Protein 3N53 (pdb70)

InterPro domains:
  IPR000160 GGDEF domain [PF00990] (306-462)
  IPR000160 GGDEF domain [PS50887] (335-468)
  IPR000160 GGDEF domain [SM00267] (294-466)
  IPR000160 GGDEF domain [TIGR00254] (301-464)
  IPR000160 GGDEF domain [cd01949] (307-464)
  IPR001789 Signal transduction response regulator, receiver domain [PF00072] (4-115)
  IPR001789 Signal transduction response regulator, receiver domain [PS50110] (3-118)
  IPR001789 Signal transduction response regulator, receiver domain [SM00448] (2-114)
  IPR003018 GAF domain [PF13185] (146-286)
  IPR003018 GAF domain [SM00065] (147-295)
  IPR011006 CheY-like superfamily [SSF52172] (1-129)
  IPR029016 GAF-like domain superfamily [G3DSA:3.30.450.40] (130-295)
  IPR029787 Nucleotide cyclase [SSF55073] (310-465)
  IPR043128 Reverse transcriptase/Diguanylate cyclase domain [G3DSA:3.30.70.270] (296-467)
  IPR050469 Diguanylate cyclase Dgc-like, bacteria [PTHR45138] (97-468)

Secondary structure (DSSP, 8-state):
--EEEEE-S-HHHHHHHHHHHTTTSEEEEESSHHHHHHHHHHH--SEEEE----HHHHHHTSTT-TT--EEEEE---TTTTTT---SEEEESSPPHHHHHHHHHHHHHHHHHHHH-/--EEEEE-S-HHHHHHHHHHHTTTSEEEEESSHHHHHHHHHHH--SEEEE---HHHH---EEEEE---EEEESS--HHHHHHHHHHHHHHH-

Foldseek 3Di:
DAEEEEEAQDPVVQVVLCVLCVVPHRYHYHHELVRRLVCLVVPLGQEYEYEVHCSLVVVVVDPSCVLYAYEYEYEDCVVVVPSPNGPYYDYPPGDSVVVVVVVVVSSVVSVVVVVD/DAEEEEEAQDPVVQVVLCVLCVVPHHYHYDDDLVRSVVCCVVPVGCPYEYEVVSVVVDNAYEYEYVGPYYANPPGDPVVVVVCVVVVSVVVD

B-factor: mean 34.69, std 12.88, range [4.32, 73.79]

CATH classification: 3.40.50.2300

Organism: Syntrophotalea carbinolica (strain DSM 2380 / NBRC 103641 / GraBd1) (NCBI:txid338963)

Sequence (208 aa):
LKKILIIDQQDFSRIELKNFLDSEYLVIESKNEKEALEQIDHHHPDLVILDDINLCLKLKRSKGLKNVPLILLFSSAIVNGLHSGADDYLTKPFNRNDLLSRIEIHLRTQNYYSDLLKKILIIDQQDFSRIELKNFLDSEYLVIESKNEKEALEQIDHHHPDLVILDDNLCLKLVPLILLFSADDYLTKPFNRNDLLSRIEIHLRTQN

Radius of gyration: 21.09 Å; Cα contacts (8 Å, |Δi|>4): 339; chains: 2; bounding box: 37×40×70 Å

Solvent-accessible surface area: 12289 Å² total

Nearest PDB structures (foldseek):
  3n53-assembly3_A  TM=1.009E+00  e=1.443E-21  Syntrophotalea carbinolica DSM 2380
  3n53-assembly3_B  TM=9.778E-01  e=1.295E-12  Syntrophotalea carbinolica DSM 2380
  1nxx-assembly1_A-2  TM=8.690E-01  e=6.300E-08  Streptococcus pneumoniae TIGR4
  3nhm-assembly1_A  TM=8.783E-01  e=1.202E-07  Myxococcus xanthus DK 1622
  2vuh-assembly1_B-2  TM=8.643E-01  e=1.595E-06  Rhodobacter capsulatus

Structure (mmCIF, N/CA/C/O backbone):
data_3N53
#
_entry.id   3N53
#
_cell.length_a   34.004
_cell.length_b   44.932
_cell.length_c   88.681
_cell.angle_alpha   90.00
_cell.angle_beta   94.37
_cell.angle_gamma   90.00
#
_symmetry.space_group_name_H-M   'P 1 21 1'
#
loop_
_entity.id
_entity.type
_entity.pdbx_description
1 polymer 'Response regulator receiver modulated diguanylate cyclase'
2 water water
#
loop_
_atom_site.group_PDB
_atom_site.id
_atom_site.type_symbol
_atom_site.label_atom_id
_atom_site.label_alt_id
_atom_site.label_comp_id
_atom_site.label_asym_id
_atom_site.label_entity_id
_atom_site.label_seq_id
_atom_site.pdbx_PDB_ins_code
_atom_site.Cartn_x
_atom_site.Cartn_y
_atom_site.Cartn_z
_atom_site.occupancy
_atom_site.B_iso_or_equiv
_atom_site.auth_seq_id
_atom_site.auth_comp_id
_atom_site.auth_asym_id
_atom_site.auth_atom_id
_atom_site.pdbx_PDB_model_num
ATOM 1 N N . LEU A 1 3 ? -4.103 -8.600 -4.861 1.00 19.92 1 LEU A N 1
ATOM 2 C CA . LEU A 1 3 ? -3.793 -7.843 -3.607 1.00 21.62 1 LEU A CA 1
ATOM 3 C C . LEU A 1 3 ? -2.370 -7.271 -3.644 1.00 20.99 1 LEU A C 1
ATOM 4 O O . LEU A 1 3 ? -1.441 -7.937 -4.106 1.00 19.85 1 LEU A O 1
ATOM 9 N N . LYS A 1 4 ? -2.211 -6.042 -3.161 1.00 20.11 2 LYS A N 1
ATOM 10 C CA . LYS A 1 4 ? -0.901 -5.413 -3.101 1.00 18.93 2 LYS A CA 1
ATOM 11 C C . LYS A 1 4 ? -0.229 -6.038 -1.886 1.00 18.41 2 LYS A C 1
ATOM 12 O O . LYS A 1 4 ? -0.919 -6.473 -0.956 1.00 17.33 2 LYS A O 1
ATOM 18 N N . LYS A 1 5 ? 1.103 -6.086 -1.891 1.00 17.93 3 LYS A N 1
ATOM 19 C CA . LYS A 1 5 ? 1.848 -6.668 -0.782 1.00 16.86 3 LYS A CA 1
ATOM 20 C C . LYS A 1 5 ? 2.478 -5.602 0.100 1.00 15.95 3 LYS A C 1
ATOM 21 O O . LYS A 1 5 ? 3.084 -4.656 -0.390 1.00 14.64 3 LYS A O 1
ATOM 27 N N . ILE A 1 6 ? 2.320 -5.757 1.408 1.00 15.05 4 ILE A N 1
ATOM 28 C CA . ILE A 1 6 ? 2.887 -4.812 2.367 1.00 16.43 4 ILE A CA 1
ATOM 29 C C . ILE A 1 6 ? 3.841 -5.580 3.283 1.00 15.67 4 ILE A C 1
ATOM 30 O O . ILE A 1 6 ? 3.468 -6.609 3.846 1.00 13.81 4 ILE A O 1
ATOM 35 N N . LEU A 1 7 ? 5.073 -5.099 3.415 1.00 15.33 5 LEU A N 1
ATOM 36 C CA . LEU A 1 7 ? 6.016 -5.736 4.326 1.00 12.88 5 LEU A CA 1
ATOM 37 C C . LEU A 1 7 ? 6.075 -4.853 5.564 1.00 11.30 5 LEU A C 1
ATOM 38 O O . LEU A 1 7 ? 6.296 -3.652 5.466 1.00 11.96 5 LEU A O 1
ATOM 43 N N . ILE A 1 8 ? 5.847 -5.437 6.731 1.00 13.58 6 ILE A N 1
ATOM 44 C CA . ILE A 1 8 ? 5.938 -4.674 7.966 1.00 14.49 6 ILE A CA 1
ATOM 45 C C . ILE A 1 8 ? 7.216 -5.146 8.659 1.00 14.66 6 ILE A C 1
ATOM 46 O O . ILE A 1 8 ? 7.505 -6.340 8.690 1.00 16.08 6 ILE A O 1
ATOM 51 N N . ILE A 1 9 ? 7.977 -4.206 9.202 1.00 16.05 7 ILE A N 1
ATOM 52 C CA . ILE A 1 9 ? 9.224 -4.510 9.895 1.00 15.97 7 ILE A CA 1
ATOM 53 C C . ILE A 1 9 ? 9.089 -3.884 11.274 1.00 17.19 7 ILE A C 1
ATOM 54 O O . ILE A 1 9 ? 9.056 -2.661 11.407 1.00 15.07 7 ILE A O 1
ATOM 59 N N . ASP A 1 10 ? 9.011 -4.719 12.298 1.00 18.83 8 ASP A N 1
ATOM 60 C CA . ASP A 1 10 ? 8.832 -4.217 13.652 1.00 22.99 8 ASP A CA 1
ATOM 61 C C . ASP A 1 10 ? 9.315 -5.255 14.663 1.00 23.70 8 ASP A C 1
ATOM 62 O O . ASP A 1 10 ? 8.862 -6.405 14.651 1.00 24.48 8 ASP A O 1
ATOM 67 N N . GLN A 1 11 ? 10.227 -4.847 15.539 1.00 24.86 9 GLN A N 1
ATOM 68 C CA . GLN A 1 11 ? 10.764 -5.755 16.545 1.00 27.93 9 GLN A CA 1
ATOM 69 C C . GLN A 1 11 ? 9.740 -6.124 17.604 1.00 26.11 9 GLN A C 1
ATOM 70 O O . GLN A 1 11 ? 9.690 -7.266 18.056 1.00 25.56 9 GLN A O 1
ATOM 76 N N . GLN A 1 12 ? 8.928 -5.151 17.998 1.00 25.15 10 GLN A N 1
ATOM 77 C CA . GLN A 1 12 ? 7.909 -5.375 19.014 1.00 24.72 10 GLN A CA 1
ATOM 78 C C . GLN A 1 12 ? 6.769 -6.246 18.484 1.00 24.24 10 GLN A C 1
ATOM 79 O O . GLN A 1 12 ? 6.007 -5.837 17.606 1.00 23.16 10 GLN A O 1
ATOM 85 N N . ASP A 1 13 ? 6.654 -7.451 19.024 1.00 23.84 11 ASP A N 1
ATOM 86 C CA . ASP A 1 13 ? 5.610 -8.366 18.590 1.00 26.13 11 ASP A CA 1
ATOM 87 C C . ASP A 1 13 ? 4.194 -7.838 18.762 1.00 26.06 11 ASP A C 1
ATOM 88 O O . ASP A 1 13 ? 3.354 -8.022 17.879 1.00 25.66 11 ASP A O 1
ATOM 93 N N . PHE A 1 14 ? 3.918 -7.178 19.885 1.00 24.52 12 PHE A N 1
ATOM 94 C CA . PHE A 1 14 ? 2.573 -6.674 20.107 1.00 23.46 12 PHE A CA 1
ATOM 95 C C . PHE A 1 14 ? 2.128 -5.687 19.028 1.00 22.56 12 PHE A C 1
ATOM 96 O O . PHE A 1 14 ? 1.039 -5.819 18.462 1.00 20.39 12 PHE A O 1
ATOM 104 N N . SER A 1 15 ? 2.958 -4.688 18.752 1.00 19.84 13 SER A N 1
ATOM 105 C CA . SER A 1 15 ? 2.597 -3.707 17.739 1.00 20.99 13 SER A CA 1
ATOM 106 C C . SER A 1 15 ? 2.659 -4.308 16.331 1.00 21.23 13 SER A C 1
ATOM 107 O O . SER A 1 15 ? 1.870 -3.939 15.453 1.00 18.63 13 SER A O 1
ATOM 110 N N . ARG A 1 16 ? 3.576 -5.248 16.117 1.00 19.39 14 ARG A N 1
ATOM 111 C CA . ARG A 1 16 ? 3.690 -5.843 14.791 1.00 21.90 14 ARG A CA 1
ATOM 112 C C . ARG A 1 16 ? 2.416 -6.612 14.437 1.00 20.80 14 ARG A C 1
ATOM 113 O O . ARG A 1 16 ? 1.913 -6.534 13.315 1.00 19.22 14 ARG A O 1
ATOM 121 N N . ILE A 1 17 ? 1.909 -7.352 15.409 1.00 18.63 15 ILE A N 1
ATOM 122 C CA . ILE A 1 17 ? 0.702 -8.139 15.228 1.00 21.74 15 ILE A CA 1
ATOM 123 C C . ILE A 1 17 ? -0.524 -7.248 15.120 1.00 20.99 15 ILE A C 1
ATOM 124 O O . ILE A 1 17 ? -1.444 -7.534 14.368 1.00 19.82 15 ILE A O 1
ATOM 129 N N . GLU A 1 18 ? -0.532 -6.158 15.871 1.00 23.00 16 GLU A N 1
ATOM 130 C CA . GLU A 1 18 ? -1.660 -5.243 15.822 1.00 26.20 16 GLU A CA 1
ATOM 131 C C . GLU A 1 18 ? -1.729 -4.594 14.437 1.00 25.31 16 GLU A C 1
ATOM 132 O O . GLU A 1 18 ? -2.810 -4.350 13.896 1.00 24.72 16 GLU A O 1
ATOM 138 N N . LEU A 1 19 ? -0.570 -4.338 13.848 1.00 22.56 17 LEU A N 1
ATOM 139 C CA . LEU A 1 19 ? -0.544 -3.714 12.539 1.00 21.32 17 LEU A CA 1
ATOM 140 C C . LEU A 1 19 ? -1.027 -4.690 11.477 1.00 18.00 17 LEU A C 1
ATOM 141 O O . LEU A 1 19 ? -1.888 -4.354 10.663 1.00 14.81 17 LEU A O 1
ATOM 146 N N . LYS A 1 20 ? -0.465 -5.894 11.486 1.00 16.32 18 LYS A N 1
ATOM 147 C CA . LYS A 1 20 ? -0.836 -6.904 10.504 1.00 17.53 18 LYS A CA 1
ATOM 148 C C . LYS A 1 20 ? -2.305 -7.287 10.593 1.00 18.30 18 LYS A C 1
ATOM 149 O O . LYS A 1 20 ? -2.958 -7.464 9.563 1.00 19.25 18 LYS A O 1
ATOM 155 N N . ASN A 1 21 ? -2.812 -7.450 11.813 1.00 19.80 19 ASN A N 1
ATOM 156 C CA . ASN A 1 21 ? -4.216 -7.820 12.001 1.00 21.55 19 ASN A CA 1
ATOM 157 C C . ASN A 1 21 ? -5.099 -6.763 11.368 1.00 20.95 19 ASN A C 1
ATOM 158 O O . ASN A 1 21 ? -6.098 -7.069 10.720 1.00 18.05 19 ASN A O 1
ATOM 163 N N . PHE A 1 22 ? -4.699 -5.510 11.549 1.00 21.95 20 PHE A N 1
ATOM 164 C CA . PHE A 1 22 ? -5.439 -4.378 11.005 1.00 20.32 20 PHE A CA 1
ATOM 165 C C . PHE A 1 22 ? -5.346 -4.344 9.481 1.00 19.67 20 PHE A C 1
ATOM 166 O O . PHE A 1 22 ? -6.345 -4.143 8.794 1.00 19.29 20 PHE A O 1
ATOM 174 N N . LEU A 1 23 ? -4.153 -4.585 8.947 1.00 19.27 21 LEU A N 1
ATOM 175 C CA . LEU A 1 23 ? -3.951 -4.536 7.498 1.00 17.99 21 LEU A CA 1
ATOM 176 C C . LEU A 1 23 ? -4.347 -5.792 6.722 1.00 15.66 21 LEU A C 1
ATOM 177 O O . LEU A 1 23 ? -4.547 -5.732 5.515 1.00 13.54 21 LEU A O 1
ATOM 182 N N . ASP A 1 24 ? -4.477 -6.924 7.402 1.00 16.85 22 ASP A N 1
ATOM 183 C CA . ASP A 1 24 ? -4.839 -8.156 6.714 1.00 20.77 22 ASP A CA 1
ATOM 184 C C . ASP A 1 24 ? -6.158 -8.108 5.954 1.00 23.84 22 ASP A C 1
ATOM 185 O O . ASP A 1 24 ? -6.351 -8.875 5.007 1.00 24.81 22 ASP A O 1
ATOM 190 N N . SER A 1 25 ? -7.069 -7.226 6.350 1.00 24.03 23 SER A N 1
ATOM 191 C CA . SER A 1 25 ? -8.356 -7.154 5.654 1.00 29.32 23 SER A CA 1
ATOM 192 C C . SER A 1 25 ? -8.260 -6.542 4.264 1.00 29.95 23 SER A C 1
ATOM 193 O O . SER A 1 25 ? -9.090 -6.819 3.400 1.00 33.08 23 SER A O 1
ATOM 196 N N . GLU A 1 26 ? -7.233 -5.726 4.054 1.00 29.13 24 GLU A N 1
ATOM 197 C CA . GLU A 1 26 ? -7.043 -5.021 2.790 1.00 28.24 24 GLU A CA 1
ATOM 198 C C . GLU A 1 26 ? -5.868 -5.488 1.917 1.00 27.43 24 GLU A C 1
ATOM 199 O O . GLU A 1 26 ? -5.900 -5.337 0.696 1.00 27.21 24 GLU A O 1
ATOM 205 N N . TYR A 1 27 ? -4.823 -6.039 2.523 1.00 24.80 25 TYR A N 1
ATOM 206 C CA . TYR A 1 27 ? -3.677 -6.432 1.714 1.00 22.72 25 TYR A CA 1
ATOM 207 C C . TYR A 1 27 ? -3.047 -7.773 2.052 1.00 21.37 25 TYR A C 1
ATOM 208 O O . TYR A 1 27 ? -3.408 -8.433 3.018 1.00 19.53 25 TYR A O 1
ATOM 217 N N . LEU A 1 28 ? -2.098 -8.169 1.215 1.00 23.30 26 LEU A N 1
ATOM 218 C CA . LEU A 1 28 ? -1.347 -9.391 1.441 1.00 23.91 26 LEU A CA 1
ATOM 219 C C . LEU A 1 28 ? -0.251 -8.844 2.347 1.00 22.67 26 LEU A C 1
ATOM 220 O O . LEU A 1 28 ? 0.585 -8.059 1.896 1.00 24.15 26 LEU A O 1
ATOM 225 N N . VAL A 1 29 ? -0.255 -9.244 3.617 1.00 21.82 27 VAL A N 1
ATOM 226 C CA . VAL A 1 29 ? 0.713 -8.722 4.572 1.00 20.41 27 VAL A CA 1
ATOM 227 C C . VAL A 1 29 ? 1.808 -9.664 5.071 1.00 21.54 27 VAL A C 1
ATOM 228 O O . VAL A 1 29 ? 1.530 -10.733 5.631 1.00 18.81 27 VAL A O 1
ATOM 232 N N . ILE A 1 30 ? 3.055 -9.227 4.884 1.00 20.52 28 ILE A N 1
ATOM 233 C CA . ILE A 1 30 ? 4.240 -9.973 5.308 1.00 20.62 28 ILE A CA 1
ATOM 234 C C . ILE A 1 30 ? 4.821 -9.291 6.548 1.00 21.16 28 ILE A C 1
ATOM 235 O O . ILE A 1 30 ? 4.999 -8.068 6.572 1.00 20.41 28 ILE A O 1
ATOM 240 N N . GLU A 1 31 ? 5.100 -10.065 7.586 1.00 20.93 29 GLU A N 1
ATOM 241 C CA . GLU A 1 31 ? 5.667 -9.482 8.791 1.00 25.26 29 GLU A CA 1
ATOM 242 C C . GLU A 1 31 ? 7.160 -9.807 8.851 1.00 24.78 29 GLU A C 1
ATOM 243 O O . GLU A 1 31 ? 7.617 -10.777 8.264 1.00 25.55 29 GLU A O 1
ATOM 249 N N . SER A 1 32 ? 7.913 -8.967 9.541 1.00 25.19 30 SER A N 1
ATOM 250 C CA . SER A 1 32 ? 9.349 -9.142 9.674 1.00 26.22 30 SER A CA 1
ATOM 251 C C . SER A 1 32 ? 9.714 -8.479 10.994 1.00 25.84 30 SER A C 1
ATOM 252 O O . SER A 1 32 ? 9.134 -7.458 11.345 1.00 22.29 30 SER A O 1
ATOM 255 N N . LYS A 1 33 ? 10.668 -9.043 11.727 1.00 27.32 31 LYS A N 1
ATOM 256 C CA . LYS A 1 33 ? 11.038 -8.469 13.017 1.00 30.45 31 LYS A CA 1
ATOM 257 C C . LYS A 1 33 ? 12.408 -7.799 13.034 1.00 30.89 31 LYS A C 1
ATOM 258 O O . LYS A 1 33 ? 12.719 -7.045 13.959 1.00 29.86 31 LYS A O 1
ATOM 264 N N . ASN A 1 34 ? 13.228 -8.071 12.022 1.00 31.56 32 ASN A N 1
ATOM 265 C CA . ASN A 1 34 ? 14.550 -7.444 11.950 1.00 33.64 32 ASN A CA 1
ATOM 266 C C . ASN A 1 34 ? 15.024 -7.229 10.512 1.00 32.33 32 ASN A C 1
ATOM 267 O O . ASN A 1 34 ? 14.388 -7.684 9.561 1.00 32.04 32 ASN A O 1
ATOM 272 N N . GLU A 1 35 ? 16.151 -6.534 10.376 1.00 34.93 33 GLU A N 1
ATOM 273 C CA . GLU A 1 35 ? 16.757 -6.210 9.084 1.00 34.81 33 GLU A CA 1
ATOM 274 C C . GLU A 1 35 ? 16.986 -7.410 8.164 1.00 34.60 33 GLU A C 1
ATOM 275 O O . GLU A 1 35 ? 16.628 -7.372 6.983 1.00 33.74 33 GLU A O 1
ATOM 281 N N . LYS A 1 36 ? 17.588 -8.471 8.690 1.00 32.96 34 LYS A N 1
ATOM 282 C CA . LYS A 1 36 ? 17.848 -9.645 7.860 1.00 34.48 34 LYS A CA 1
ATOM 283 C C . LYS A 1 36 ? 16.558 -10.316 7.409 1.00 31.99 34 LYS A C 1
ATOM 284 O O . LYS A 1 36 ? 16.440 -10.719 6.253 1.00 32.91 34 LYS A O 1
ATOM 290 N N . GLU A 1 37 ? 15.589 -10.450 8.308 1.00 29.08 35 GLU A N 1
ATOM 291 C CA . GLU A 1 37 ? 14.325 -11.048 7.902 1.00 28.14 35 GLU A CA 1
ATOM 292 C C . GLU A 1 37 ? 13.742 -10.194 6.773 1.00 23.60 35 GLU A C 1
ATOM 293 O O . GLU A 1 37 ? 13.424 -10.704 5.693 1.00 23.43 35 GLU A O 1
ATOM 299 N N . ALA A 1 38 ? 13.624 -8.894 7.036 1.00 20.72 36 ALA A N 1
ATOM 300 C CA . ALA A 1 38 ? 13.077 -7.940 6.074 1.00 20.59 36 ALA A CA 1
ATOM 301 C C . ALA A 1 38 ? 13.710 -8.086 4.693 1.00 20.97 36 ALA A C 1
ATOM 302 O O . ALA A 1 38 ? 13.004 -8.274 3.703 1.00 20.46 36 ALA A O 1
ATOM 304 N N . LEU A 1 39 ? 15.037 -7.999 4.631 1.00 19.74 37 LEU A N 1
ATOM 305 C CA . LEU A 1 39 ? 15.750 -8.129 3.366 1.00 20.33 37 LEU A CA 1
ATOM 306 C C . LEU A 1 39 ? 15.446 -9.467 2.705 1.00 20.22 37 LEU A C 1
ATOM 307 O O . LEU A 1 39 ? 15.316 -9.551 1.480 1.00 18.14 37 LEU A O 1
ATOM 312 N N . GLU A 1 40 ? 15.322 -10.522 3.500 1.00 19.36 38 GLU A N 1
ATOM 313 C CA . GLU A 1 40 ? 15.008 -11.820 2.918 1.00 19.96 38 GLU A CA 1
ATOM 314 C C . GLU A 1 40 ? 13.592 -11.827 2.355 1.00 17.97 38 GLU A C 1
ATOM 315 O O . GLU A 1 40 ? 13.342 -12.378 1.292 1.00 18.52 38 GLU A O 1
ATOM 321 N N . GLN A 1 41 ? 12.662 -11.212 3.071 1.00 17.98 39 GLN A N 1
ATOM 322 C CA . GLN A 1 41 ? 11.284 -11.172 2.601 1.00 17.53 39 GLN A CA 1
ATOM 323 C C . GLN A 1 41 ? 11.219 -10.369 1.322 1.00 18.48 39 GLN A C 1
ATOM 324 O O . GLN A 1 41 ? 10.413 -10.665 0.443 1.00 18.12 39 GLN A O 1
ATOM 330 N N . ILE A 1 42 ? 12.084 -9.360 1.214 1.00 17.87 40 ILE A N 1
ATOM 331 C CA . ILE A 1 42 ? 12.109 -8.539 0.020 1.00 18.11 40 ILE A CA 1
ATOM 332 C C . ILE A 1 42 ? 12.588 -9.371 -1.155 1.00 19.17 40 ILE A C 1
ATOM 333 O O . ILE A 1 42 ? 11.998 -9.316 -2.224 1.00 19.40 40 ILE A O 1
ATOM 338 N N . ASP A 1 43 ? 13.650 -10.152 -0.969 1.00 20.87 41 ASP A N 1
ATOM 339 C CA . ASP A 1 43 ? 14.138 -10.976 -2.071 1.00 20.99 41 ASP A CA 1
ATOM 340 C C . ASP A 1 43 ? 13.093 -12.013 -2.468 1.00 20.79 41 ASP A C 1
ATOM 341 O O . ASP A 1 43 ? 12.884 -12.269 -3.648 1.00 19.48 41 ASP A O 1
ATOM 346 N N . HIS A 1 44 ? 12.423 -12.607 -1.487 1.00 20.47 42 HIS A N 1
ATOM 347 C CA . HIS A 1 44 ? 11.432 -13.620 -1.814 1.00 21.75 42 HIS A CA 1
ATOM 348 C C . HIS A 1 44 ? 10.091 -13.118 -2.318 1.00 19.93 42 HIS A C 1
ATOM 349 O O . HIS A 1 44 ? 9.512 -13.727 -3.210 1.00 19.18 42 HIS A O 1
ATOM 356 N N . HIS A 1 45 ? 9.612 -11.991 -1.804 1.00 18.84 43 HIS A N 1
ATOM 357 C CA . HIS A 1 45 ? 8.293 -11.524 -2.204 1.00 18.25 43 HIS A CA 1
ATOM 358 C C . HIS A 1 45 ? 8.152 -10.196 -2.949 1.00 19.12 43 HIS A C 1
ATOM 359 O O . HIS A 1 45 ? 7.090 -9.918 -3.508 1.00 17.10 43 HIS A O 1
ATOM 366 N N . HIS A 1 46 ? 9.197 -9.377 -2.947 1.00 17.22 44 HIS A N 1
ATOM 367 C CA . HIS A 1 46 ? 9.147 -8.073 -3.603 1.00 18.37 44 HIS A CA 1
ATOM 368 C C . HIS A 1 46 ? 7.863 -7.302 -3.284 1.00 17.52 44 HIS A C 1
ATOM 369 O O . HIS A 1 46 ? 7.032 -7.062 -4.163 1.00 18.60 44 HIS A O 1
ATOM 376 N N . PRO A 1 47 ? 7.696 -6.886 -2.019 1.00 16.55 45 PRO A N 1
ATOM 377 C CA . PRO A 1 47 ? 6.508 -6.138 -1.598 1.00 14.90 45 PRO A CA 1
ATOM 378 C C . PRO A 1 47 ? 6.305 -4.802 -2.328 1.00 16.87 45 PRO A C 1
ATOM 379 O O . PRO A 1 47 ? 7.263 -4.175 -2.789 1.00 14.23 45 PRO A O 1
ATOM 383 N N . ASP A 1 48 ? 5.047 -4.370 -2.417 1.00 13.72 46 ASP A N 1
ATOM 384 C CA . ASP A 1 48 ? 4.718 -3.133 -3.102 1.00 15.42 46 ASP A CA 1
ATOM 385 C C . ASP A 1 48 ? 4.907 -1.927 -2.193 1.00 13.97 46 ASP A C 1
ATOM 386 O O . ASP A 1 48 ? 5.104 -0.813 -2.655 1.00 14.17 46 ASP A O 1
ATOM 391 N N . LEU A 1 49 ? 4.869 -2.160 -0.889 1.00 12.80 47 LEU A N 1
ATOM 392 C CA . LEU A 1 49 ? 5.054 -1.076 0.043 1.00 12.68 47 LEU A CA 1
ATOM 393 C C . LEU A 1 49 ? 5.668 -1.656 1.312 1.00 13.52 47 LEU A C 1
ATOM 394 O O . LEU A 1 49 ? 5.397 -2.802 1.675 1.00 14.19 47 LEU A O 1
ATOM 399 N N . VAL A 1 50 ? 6.519 -0.869 1.964 1.00 9.23 48 VAL A N 1
A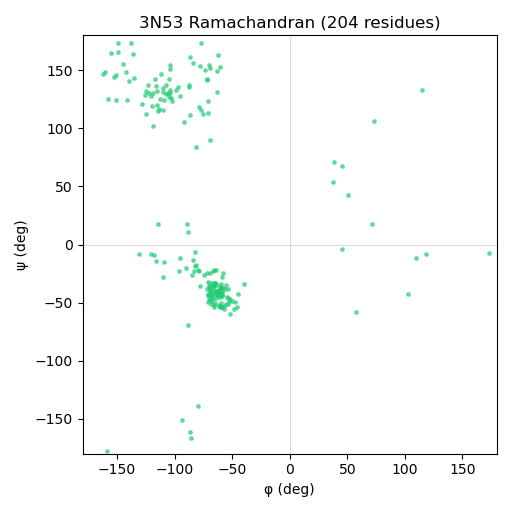TOM 400 C CA . VAL A 1 50 ? 7.200 -1.302 3.173 1.00 10.61 48 VAL A CA 1
ATOM 401 C C . VAL A 1 50 ? 6.891 -0.334 4.295 1.00 8.49 48 VAL A 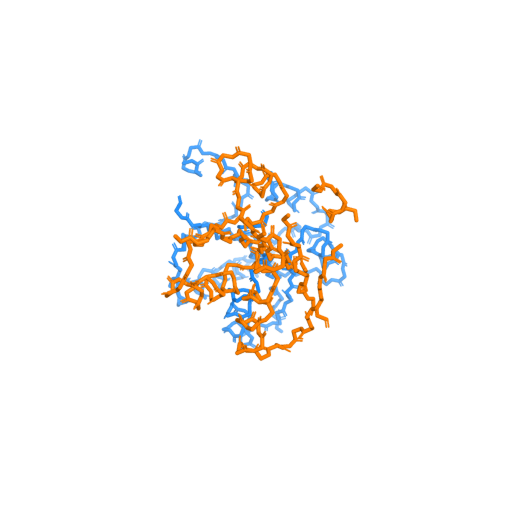C 1
ATOM 402 O O . VAL A 1 50 ? 6.896 0.869 4.080 1.00 8.19 48 VAL A O 1
ATOM 406 N N . ILE A 1 51 ? 6.630 -0.863 5.486 1.00 7.46 49 ILE A N 1
ATOM 407 C CA . ILE A 1 51 ? 6.346 -0.038 6.650 1.00 10.52 49 ILE A CA 1
ATOM 408 C C . ILE A 1 51 ? 7.419 -0.375 7.661 1.00 12.10 49 ILE A C 1
ATOM 409 O O . ILE A 1 51 ? 7.541 -1.517 8.098 1.00 12.86 49 ILE A O 1
ATOM 414 N N . LEU A 1 52 ? 8.207 0.619 8.036 1.00 16.10 50 LEU A N 1
ATOM 415 C CA . LEU A 1 52 ? 9.285 0.377 8.966 1.00 16.89 50 LEU A CA 1
ATOM 416 C C . LEU A 1 52 ? 9.078 1.058 10.297 1.00 18.27 50 LEU A C 1
ATOM 417 O O . LEU A 1 52 ? 8.857 2.266 10.364 1.00 16.10 50 LEU A O 1
ATOM 422 N N . ASP A 1 53 ? 9.129 0.275 11.364 1.00 20.44 51 ASP A N 1
ATOM 423 C CA . ASP A 1 53 ? 9.021 0.861 12.675 1.00 26.14 51 ASP A CA 1
ATOM 424 C C . ASP A 1 53 ? 10.458 1.128 13.200 1.00 29.58 51 ASP A C 1
ATOM 425 O O . ASP A 1 53 ? 11.337 0.284 13.156 1.00 29.09 51 ASP A O 1
ATOM 438 N N . ASP A 1 55 ? 11.648 1.228 16.082 1.00 39.80 53 ASP A N 1
ATOM 439 C CA . ASP A 1 55 ? 12.112 0.423 17.196 1.00 41.43 53 ASP A CA 1
ATOM 440 C C . ASP A 1 55 ? 13.027 -0.729 16.822 1.00 42.00 53 ASP A C 1
ATOM 441 O O . ASP A 1 55 ? 13.537 -1.408 17.710 1.00 44.01 53 ASP A O 1
ATOM 446 N N . ILE A 1 56 ? 13.263 -0.960 15.534 1.00 41.47 54 ILE A N 1
ATOM 447 C CA . ILE A 1 56 ? 14.152 -2.062 15.165 1.00 41.47 54 ILE A CA 1
ATOM 448 C C . ILE A 1 56 ? 15.618 -1.628 15.108 1.00 41.07 54 ILE A C 1
ATOM 449 O O . ILE A 1 56 ? 15.977 -0.549 15.585 1.00 42.12 54 ILE A O 1
ATOM 454 N N . ASN A 1 63 ? 20.865 3.704 9.815 1.00 42.87 61 ASN A N 1
ATOM 455 C CA . ASN A 1 63 ? 19.733 4.202 9.041 1.00 43.77 61 ASN A CA 1
ATOM 456 C C . ASN A 1 63 ? 19.203 3.065 8.189 1.00 42.37 61 ASN A C 1
ATOM 457 O O . ASN A 1 63 ? 19.631 2.872 7.051 1.00 42.55 61 ASN A O 1
ATOM 462 N N . LEU A 1 64 ? 18.263 2.309 8.744 1.00 41.64 62 LEU A N 1
ATOM 463 C CA . LEU A 1 64 ? 17.704 1.178 8.022 1.00 38.85 62 LEU A CA 1
ATOM 464 C C . LEU A 1 64 ? 16.945 1.564 6.764 1.00 35.97 62 LEU A C 1
ATOM 465 O O . LEU A 1 64 ? 16.785 0.732 5.866 1.00 35.16 62 LEU A O 1
ATOM 470 N N . CYS A 1 65 ? 16.482 2.814 6.700 1.00 32.78 63 CYS A N 1
ATOM 471 C CA . CYS A 1 65 ? 15.769 3.298 5.518 1.00 32.82 63 CYS A CA 1
ATOM 472 C C . CYS A 1 65 ? 16.742 3.191 4.364 1.00 31.01 63 CYS A C 1
ATOM 473 O O . CYS A 1 65 ? 16.430 2.640 3.316 1.00 30.14 63 CYS A O 1
ATOM 476 N N . LEU A 1 66 ? 17.923 3.757 4.584 1.00 30.82 64 LEU A N 1
ATOM 477 C CA . LEU A 1 66 ? 19.006 3.757 3.616 1.00 30.20 64 LEU A CA 1
ATOM 478 C C . LEU A 1 66 ? 19.283 2.348 3.126 1.00 29.36 64 LEU A C 1
ATOM 479 O O . LEU A 1 66 ? 19.179 2.070 1.932 1.00 28.09 64 LEU A O 1
ATOM 484 N N . LYS A 1 67 ? 19.635 1.467 4.058 1.00 29.08 65 LYS A N 1
ATOM 485 C CA . LYS A 1 67 ? 19.928 0.078 3.734 1.00 31.39 65 LYS A CA 1
ATOM 486 C C . LYS A 1 67 ? 18.859 -0.540 2.831 1.00 32.49 65 LYS A C 1
ATOM 487 O O . LYS A 1 67 ? 19.183 -1.143 1.808 1.00 32.27 65 LYS A O 1
ATOM 493 N N . LEU A 1 68 ? 17.587 -0.385 3.203 1.00 32.63 66 LEU A N 1
ATOM 494 C CA . LEU A 1 68 ? 16.495 -0.935 2.401 1.00 32.73 66 LEU A CA 1
ATOM 495 C C . LEU A 1 68 ? 16.445 -0.237 1.045 1.00 34.26 66 LEU A C 1
ATOM 496 O O . LEU A 1 68 ? 16.221 -0.872 0.010 1.00 34.58 66 LEU A O 1
ATOM 501 N N . LYS A 1 69 ? 16.662 1.075 1.060 1.00 36.27 67 LYS A N 1
ATOM 502 C CA . LYS A 1 69 ? 16.658 1.890 -0.154 1.00 37.88 67 LYS A CA 1
ATOM 503 C C . LYS A 1 69 ? 17.870 1.563 -1.030 1.00 40.51 67 LYS A C 1
ATOM 504 O O . LYS A 1 69 ? 17.854 1.764 -2.245 1.00 42.24 67 LYS A O 1
ATOM 510 N N . ARG A 1 70 ? 18.920 1.053 -0.403 1.00 41.53 68 ARG A N 1
ATOM 511 C CA . ARG A 1 70 ? 20.137 0.697 -1.112 1.00 43.65 68 ARG A CA 1
ATOM 512 C C . ARG A 1 70 ? 19.997 -0.755 -1.585 1.00 45.69 68 ARG A C 1
ATOM 513 O O . ARG A 1 70 ? 20.980 -1.414 -1.934 1.00 46.60 68 ARG A O 1
ATOM 521 N N . SER A 1 71 ? 18.760 -1.242 -1.604 1.00 46.57 69 SER A N 1
ATOM 522 C CA . SER A 1 71 ? 18.482 -2.615 -2.006 1.00 46.78 69 SER A CA 1
ATOM 523 C C . SER A 1 71 ? 17.756 -2.751 -3.342 1.00 47.33 69 SER A C 1
ATOM 524 O O . SER A 1 71 ? 16.789 -2.038 -3.621 1.00 45.55 69 SER A O 1
ATOM 527 N N . LYS A 1 72 ? 18.244 -3.677 -4.163 1.00 48.56 70 LYS A N 1
ATOM 528 C CA . LYS A 1 72 ? 17.657 -3.954 -5.467 1.00 50.94 70 LYS A CA 1
ATOM 529 C C . LYS A 1 72 ? 16.458 -4.879 -5.257 1.00 50.87 70 LYS A C 1
ATOM 530 O O . LYS A 1 72 ? 16.557 -6.108 -5.367 1.00 52.38 70 LYS A O 1
ATOM 536 N N . GLY A 1 73 ? 15.329 -4.263 -4.932 1.00 49.27 71 GLY A N 1
ATOM 537 C CA . GLY A 1 73 ? 14.097 -4.988 -4.693 1.00 46.87 71 GLY A CA 1
ATOM 538 C C . GLY A 1 73 ? 13.097 -3.966 -4.193 1.00 46.01 71 GLY A C 1
ATOM 539 O O . GLY A 1 73 ? 11.910 -4.251 -4.038 1.00 45.32 71 GLY A O 1
ATOM 540 N N . LEU A 1 74 ? 13.601 -2.758 -3.948 1.00 44.37 72 LEU A N 1
ATOM 541 C CA . LEU A 1 74 ? 12.789 -1.656 -3.463 1.00 44.62 72 LEU A CA 1
ATOM 542 C C . LEU A 1 74 ? 12.658 -0.504 -4.459 1.00 43.87 72 LEU A C 1
ATOM 543 O O . LEU A 1 74 ? 12.288 0.612 -4.089 1.00 42.17 72 LEU A O 1
ATOM 548 N N . LYS A 1 75 ? 12.956 -0.774 -5.727 1.00 44.26 73 LYS A N 1
ATOM 549 C CA . LYS A 1 75 ? 12.826 0.255 -6.751 1.00 43.64 73 LYS A CA 1
ATOM 550 C C . LYS A 1 75 ? 11.347 0.525 -6.991 1.00 41.08 73 LYS A C 1
ATOM 551 O O . LYS A 1 75 ? 10.581 -0.382 -7.304 1.00 41.80 73 LYS A O 1
ATOM 557 N N . ASN A 1 76 ? 10.953 1.780 -6.832 1.00 38.46 74 ASN A N 1
ATOM 558 C CA . ASN A 1 76 ? 9.566 2.178 -7.011 1.00 34.65 74 ASN A CA 1
ATOM 559 C C . ASN A 1 76 ? 8.678 1.663 -5.886 1.00 30.64 74 ASN A C 1
ATOM 560 O O . ASN A 1 76 ? 7.459 1.591 -6.047 1.00 27.72 74 ASN A O 1
ATOM 565 N N . VAL A 1 77 ? 9.279 1.274 -4.761 1.00 26.78 75 VAL A N 1
ATOM 566 C CA . VAL A 1 77 ? 8.471 0.826 -3.636 1.00 23.24 75 VAL A CA 1
ATOM 567 C C . VAL A 1 77 ? 8.632 1.826 -2.504 1.00 20.75 75 VAL A C 1
ATOM 568 O O . VAL A 1 77 ? 9.7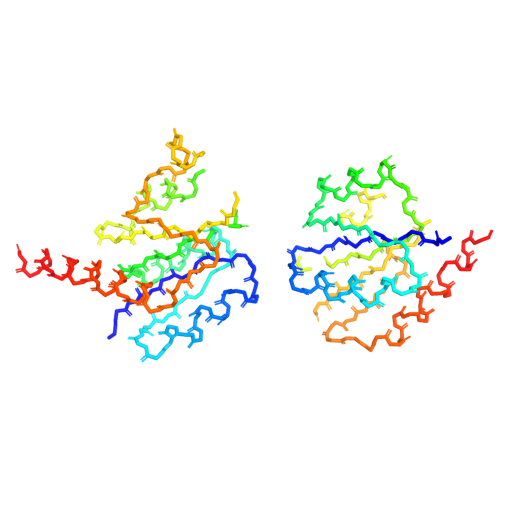31 2.040 -1.959 1.00 20.18 75 VAL A O 1
ATOM 572 N N . PRO A 1 78 ? 7.527 2.476 -2.141 1.00 19.25 76 PRO A N 1
ATOM 573 C CA . PRO A 1 78 ? 7.596 3.459 -1.066 1.00 18.00 76 PRO A CA 1
ATOM 574 C C . PRO A 1 78 ? 7.842 2.823 0.294 1.00 19.36 76 PRO A C 1
ATOM 575 O O . PRO A 1 78 ? 7.488 1.661 0.547 1.00 16.83 76 PRO A O 1
ATOM 579 N N . LEU A 1 79 ? 8.476 3.609 1.151 1.00 17.17 77 LEU A N 1
ATOM 580 C CA . LEU A 1 79 ? 8.818 3.207 2.491 1.00 20.19 77 LEU A CA 1
ATOM 581 C C . LEU A 1 79 ? 8.163 4.206 3.423 1.00 18.76 77 LEU A C 1
ATOM 582 O O . LEU A 1 79 ? 8.291 5.414 3.235 1.00 19.26 77 LEU A O 1
ATOM 587 N N . ILE A 1 80 ? 7.455 3.698 4.421 1.00 17.85 78 ILE A N 1
ATOM 588 C CA . ILE A 1 80 ? 6.804 4.551 5.396 1.00 17.19 78 ILE A CA 1
ATOM 589 C C . ILE A 1 80 ? 7.490 4.262 6.721 1.00 17.12 78 ILE A C 1
ATOM 590 O O . ILE A 1 80 ? 7.677 3.102 7.101 1.00 16.02 78 ILE A O 1
ATOM 595 N N . LEU A 1 81 ? 7.874 5.317 7.423 1.00 16.79 79 LEU A N 1
ATOM 596 C CA . LEU A 1 81 ? 8.572 5.155 8.687 1.00 18.61 79 LEU A CA 1
ATOM 597 C C . LEU A 1 81 ? 7.672 5.511 9.849 1.00 17.44 79 LEU A C 1
ATOM 598 O O . LEU A 1 81 ? 7.047 6.565 9.856 1.00 15.35 79 LEU A O 1
ATOM 603 N N . LEU A 1 82 ? 7.603 4.625 10.828 1.00 18.61 80 LEU A N 1
ATOM 604 C CA . LEU A 1 82 ? 6.791 4.885 12.007 1.00 22.31 80 LEU A CA 1
ATOM 605 C C . LEU A 1 82 ? 7.772 5.095 13.144 1.00 24.82 80 LEU A C 1
ATOM 606 O O . LEU A 1 82 ? 8.692 4.295 13.331 1.00 23.64 80 LEU A O 1
ATOM 611 N N . PHE A 1 83 ? 7.581 6.169 13.899 1.00 28.14 81 PHE A N 1
ATOM 612 C CA . PHE A 1 83 ? 8.481 6.477 15.001 1.00 32.72 81 PHE A CA 1
ATOM 613 C C . PHE A 1 83 ? 7.755 7.044 16.207 1.00 34.50 81 PHE A C 1
ATOM 614 O O . PHE A 1 83 ? 6.749 7.743 16.076 1.00 33.80 81 PHE A O 1
ATOM 622 N N . SER A 1 84 ? 8.298 6.747 17.382 1.00 38.57 82 SER A N 1
ATOM 623 C CA . SER A 1 84 ? 7.741 7.205 18.644 1.00 43.09 82 SER A CA 1
ATOM 624 C C . SER A 1 84 ? 8.287 8.586 18.987 1.00 44.85 82 SER A C 1
ATOM 625 O O . SER A 1 84 ? 8.794 9.295 18.121 1.00 44.99 82 SER A O 1
ATOM 628 N N . SER A 1 85 ? 8.184 8.960 20.257 1.00 48.58 83 SER A N 1
ATOM 629 C CA . SER A 1 85 ? 8.668 10.257 20.715 1.00 50.46 83 SER A CA 1
ATOM 630 C C . SER A 1 85 ? 10.189 10.258 20.867 1.00 51.18 83 SER A C 1
ATOM 631 O O . SER A 1 85 ? 10.857 11.226 20.497 1.00 52.00 83 SER A O 1
ATOM 634 N N . ALA A 1 90 ? 14.625 15.664 15.506 1.00 51.60 88 ALA A N 1
ATOM 635 C CA . ALA A 1 90 ? 15.730 14.753 15.220 1.00 52.56 88 ALA A CA 1
ATOM 636 C C . ALA A 1 90 ? 15.520 14.149 13.837 1.00 53.68 88 ALA A C 1
ATOM 637 O O . ALA A 1 90 ? 16.467 13.994 13.051 1.00 53.60 88 ALA A O 1
ATOM 639 N N . ILE A 1 91 ? 14.278 13.778 13.553 1.00 52.96 89 ILE A N 1
ATOM 640 C CA . ILE A 1 91 ? 13.956 13.247 12.240 1.00 54.64 89 ILE A CA 1
ATOM 641 C C . ILE A 1 91 ? 13.721 14.523 11.449 1.00 55.68 89 ILE A C 1
ATOM 642 O O . ILE A 1 91 ? 13.904 14.587 10.228 1.00 54.39 89 ILE A O 1
ATOM 647 N N . VAL A 1 92 ? 13.333 15.545 12.204 1.00 56.69 90 VAL A N 1
ATOM 648 C CA . VAL A 1 92 ? 13.052 16.869 11.689 1.00 57.46 90 VAL A CA 1
ATOM 649 C C . VAL A 1 92 ? 14.424 17.498 11.511 1.00 57.76 90 VAL A C 1
ATOM 650 O O . VAL A 1 92 ? 14.599 18.443 10.746 1.00 58.37 90 VAL A O 1
ATOM 654 N N . ASN A 1 93 ? 15.396 16.953 12.234 1.00 58.56 91 ASN A N 1
ATOM 655 C CA . ASN A 1 93 ? 16.766 17.429 12.158 1.00 58.04 91 ASN A CA 1
ATOM 656 C C . ASN A 1 93 ? 17.424 16.810 10.926 1.00 57.42 91 ASN A C 1
ATOM 657 O O . ASN A 1 93 ? 18.462 17.282 10.461 1.00 58.41 91 ASN A O 1
ATOM 662 N N . GLY A 1 94 ? 16.814 15.747 10.405 1.00 56.14 92 GLY A N 1
ATOM 663 C CA . GLY A 1 94 ? 17.347 15.084 9.227 1.00 53.02 92 GLY A CA 1
ATOM 664 C C . GLY A 1 94 ? 17.752 13.635 9.430 1.00 50.76 92 GLY A C 1
ATOM 665 O O . GLY A 1 94 ? 18.063 12.941 8.466 1.00 50.94 92 GLY A O 1
ATOM 666 N N . LEU A 1 95 ? 17.748 13.169 10.674 1.00 49.36 93 LEU A N 1
ATOM 667 C CA . LEU A 1 95 ? 18.130 11.791 10.965 1.00 48.01 93 LEU A CA 1
ATOM 668 C C . LEU A 1 95 ? 17.170 10.785 10.319 1.00 46.88 93 LEU A C 1
ATOM 669 O O . LEU A 1 95 ? 15.983 11.062 10.140 1.00 47.25 93 LEU A O 1
ATOM 674 N N . HIS A 1 96 ? 17.702 9.620 9.964 1.00 44.62 94 HIS A N 1
ATOM 675 C CA . HIS A 1 96 ? 16.921 8.559 9.336 1.00 41.85 94 HIS A CA 1
ATOM 676 C C . HIS A 1 96 ? 16.104 9.038 8.144 1.00 40.19 94 HIS A C 1
ATOM 677 O O . HIS A 1 96 ? 14.935 8.671 7.981 1.00 39.80 94 HIS A O 1
ATOM 684 N N . SER A 1 97 ? 16.723 9.864 7.313 1.00 36.84 95 SER A N 1
ATOM 685 C CA . SER A 1 97 ? 16.066 10.377 6.123 1.00 35.42 95 SER A CA 1
ATOM 686 C C . SER A 1 97 ? 16.079 9.242 5.108 1.00 34.62 95 SER A C 1
ATOM 687 O O . SER A 1 97 ? 16.694 8.202 5.348 1.00 33.25 95 SER A O 1
ATOM 690 N N . GLY A 1 98 ? 15.402 9.430 3.980 1.00 33.23 96 GLY A N 1
ATOM 691 C CA . GLY A 1 98 ? 15.388 8.389 2.972 1.00 33.82 96 GLY A CA 1
ATOM 692 C C . GLY A 1 98 ? 14.051 7.688 2.819 1.00 33.33 96 GLY A C 1
ATOM 693 O O . GLY A 1 98 ? 13.851 6.934 1.866 1.00 35.23 96 GLY A O 1
ATOM 694 N N . ALA A 1 99 ? 13.140 7.922 3.759 1.00 31.44 97 ALA A N 1
ATOM 695 C CA . ALA A 1 99 ? 11.813 7.317 3.704 1.00 29.82 97 ALA A CA 1
ATOM 696 C C . ALA A 1 99 ? 10.906 8.204 2.866 1.00 28.37 97 ALA A C 1
ATOM 697 O O . ALA A 1 99 ? 11.196 9.378 2.646 1.00 27.92 97 ALA A O 1
ATOM 699 N N . ASP A 1 100 ? 9.802 7.632 2.406 1.00 27.47 98 ASP A N 1
ATOM 700 C CA . ASP A 1 100 ? 8.848 8.365 1.589 1.00 25.72 98 ASP A CA 1
ATOM 701 C C . ASP A 1 10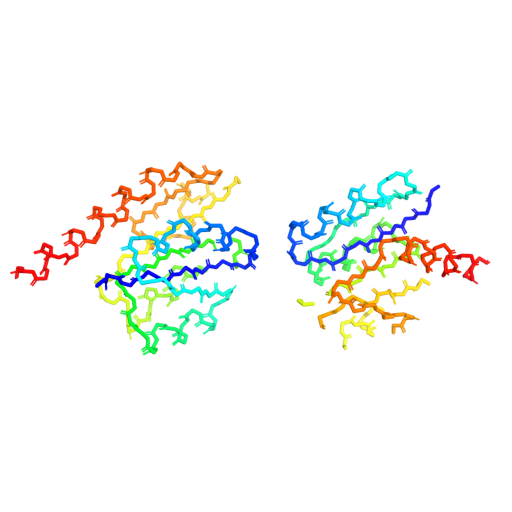0 ? 7.777 9.048 2.430 1.00 25.27 98 ASP A C 1
ATOM 702 O O . ASP A 1 100 ? 7.135 9.981 1.968 1.00 27.45 98 ASP A O 1
ATOM 707 N N . ASP A 1 101 ? 7.575 8.591 3.661 1.00 23.04 99 ASP A N 1
ATOM 708 C CA . ASP A 1 101 ? 6.563 9.209 4.522 1.00 23.07 99 ASP A CA 1
ATOM 709 C C . ASP A 1 101 ? 6.859 8.857 5.982 1.00 22.09 99 ASP A C 1
ATOM 710 O O . ASP A 1 101 ? 7.381 7.781 6.271 1.00 19.98 99 ASP A O 1
ATOM 715 N N . TYR A 1 102 ? 6.514 9.760 6.893 1.00 23.34 100 TYR A N 1
ATOM 716 C CA . TYR A 1 102 ? 6.774 9.556 8.319 1.00 24.36 100 TYR A CA 1
ATOM 717 C C . TYR A 1 102 ? 5.549 9.743 9.216 1.00 23.19 100 TYR A C 1
ATOM 718 O O . TYR A 1 102 ? 4.961 10.811 9.240 1.00 22.33 100 TYR A O 1
ATOM 727 N N . LEU A 1 103 ? 5.174 8.717 9.968 1.00 24.37 101 LEU A N 1
ATOM 728 C CA . LEU A 1 103 ? 4.050 8.859 10.888 1.00 25.34 101 LEU A CA 1
ATOM 729 C C . LEU A 1 103 ? 4.549 8.691 12.322 1.00 26.12 101 LEU A C 1
ATOM 730 O O . LEU A 1 103 ? 5.348 7.792 12.605 1.00 22.47 101 LEU A O 1
ATOM 735 N N . THR A 1 104 ? 4.089 9.554 13.223 1.00 27.46 102 THR A N 1
ATOM 736 C CA . THR A 1 104 ? 4.488 9.444 14.618 1.00 32.63 102 THR A CA 1
ATOM 737 C C . THR A 1 104 ? 3.576 8.418 15.268 1.00 33.42 102 THR A C 1
ATOM 738 O O . THR A 1 104 ? 2.474 8.166 14.786 1.00 33.79 102 THR A O 1
ATOM 742 N N . LYS A 1 105 ? 4.047 7.823 16.354 1.00 34.49 103 LYS A N 1
ATOM 743 C CA . LYS A 1 105 ? 3.263 6.843 17.086 1.00 36.93 103 LYS A CA 1
ATOM 744 C C . LYS A 1 105 ? 2.745 7.506 18.357 1.00 38.75 103 LYS A C 1
ATOM 745 O O . LYS A 1 105 ? 3.439 8.320 18.966 1.00 38.34 103 LYS A O 1
ATOM 751 N N . PRO A 1 106 ? 1.507 7.188 18.759 1.00 40.63 104 PRO A N 1
ATOM 752 C CA . PRO A 1 106 ? 0.601 6.258 18.079 1.00 42.25 104 PRO A CA 1
ATOM 753 C C . PRO A 1 106 ? 0.030 6.886 16.810 1.00 42.47 104 PRO A C 1
ATOM 754 O O . PRO A 1 106 ? -0.132 8.109 16.730 1.00 43.48 104 PRO A O 1
ATOM 758 N N . PHE A 1 107 ? -0.268 6.049 15.823 1.00 40.62 105 PHE A N 1
ATOM 759 C CA . PHE A 1 107 ? -0.808 6.538 14.565 1.00 40.59 105 PHE A CA 1
ATOM 760 C C . PHE A 1 107 ? -2.304 6.286 14.456 1.00 39.15 105 PHE A C 1
ATOM 761 O O . PHE A 1 107 ? -2.837 5.334 15.022 1.00 37.86 105 PHE A O 1
ATOM 769 N N . ASN A 1 108 ? -2.970 7.155 13.717 1.00 37.77 106 ASN A N 1
ATOM 770 C CA . ASN A 1 108 ? -4.385 7.008 13.480 1.00 36.74 106 ASN A CA 1
ATOM 771 C C . ASN A 1 108 ? -4.437 5.936 12.393 1.00 35.10 106 ASN A C 1
ATOM 772 O O . ASN A 1 108 ? -3.890 6.110 11.300 1.00 32.27 106 ASN A O 1
ATOM 777 N N . ARG A 1 109 ? -5.063 4.811 12.715 1.00 35.33 107 ARG A N 1
ATOM 778 C CA . ARG A 1 109 ? -5.156 3.701 11.780 1.00 37.14 107 ARG A CA 1
ATOM 779 C C . ARG A 1 109 ? -5.792 4.100 10.458 1.00 34.92 107 ARG A C 1
ATOM 780 O O . ARG A 1 109 ? -5.367 3.652 9.389 1.00 35.84 107 ARG A O 1
ATOM 788 N N . ASN A 1 110 ? -6.794 4.964 10.523 1.00 33.77 108 ASN A N 1
ATOM 789 C CA . ASN A 1 110 ? -7.473 5.403 9.317 1.00 32.00 108 ASN A CA 1
ATOM 790 C C . ASN A 1 110 ? -6.577 6.298 8.452 1.00 31.06 108 ASN A C 1
ATOM 791 O O . ASN A 1 110 ? -6.663 6.272 7.219 1.00 28.73 108 ASN A O 1
ATOM 796 N N . ASP A 1 111 ? -5.713 7.084 9.089 1.00 27.38 109 ASP A N 1
ATOM 797 C CA . ASP A 1 111 ? -4.802 7.936 8.332 1.00 26.06 109 ASP A CA 1
ATOM 798 C C . ASP A 1 111 ? -3.719 7.078 7.661 1.00 22.02 109 ASP A C 1
ATOM 799 O O . ASP A 1 111 ? -3.328 7.342 6.528 1.00 21.22 109 ASP A O 1
ATOM 804 N N . LEU A 1 112 ? -3.245 6.052 8.364 1.00 19.20 110 LEU A N 1
ATOM 805 C CA . LEU A 1 112 ? -2.215 5.170 7.810 1.00 19.20 110 LEU A CA 1
ATOM 806 C C . LEU A 1 112 ? -2.733 4.460 6.568 1.00 18.42 110 LEU A C 1
ATOM 807 O O . LEU A 1 112 ? -2.054 4.379 5.542 1.00 15.80 110 LEU A O 1
ATOM 812 N N . LEU A 1 113 ? -3.962 3.967 6.682 1.00 18.74 111 LEU A N 1
ATOM 813 C CA . LEU A 1 113 ? -4.627 3.253 5.615 1.00 19.36 111 LEU A CA 1
ATOM 814 C C . LEU A 1 113 ? -4.774 4.168 4.409 1.00 18.28 111 LEU A C 1
ATOM 815 O O . LEU A 1 113 ? -4.643 3.733 3.264 1.00 19.38 111 LEU A O 1
ATOM 820 N N . SER A 1 114 ? -5.042 5.444 4.671 1.00 17.97 112 SER A N 1
ATOM 821 C CA . SER A 1 114 ? -5.192 6.447 3.615 1.00 16.47 112 SER A CA 1
ATOM 822 C C . SER A 1 114 ? -3.859 6.715 2.903 1.00 16.57 112 SER A C 1
ATOM 823 O O . SER A 1 114 ? -3.791 6.724 1.663 1.00 15.91 112 SER A O 1
ATOM 826 N N . ARG A 1 115 ? -2.804 6.945 3.684 1.00 14.92 113 ARG A N 1
ATOM 827 C CA . ARG A 1 115 ? -1.485 7.190 3.102 1.00 14.79 113 ARG A CA 1
ATOM 828 C C . ARG A 1 115 ? -1.019 6.003 2.292 1.00 14.17 113 ARG A C 1
ATOM 829 O O . ARG A 1 115 ? -0.516 6.164 1.182 1.00 15.51 113 ARG A O 1
ATOM 837 N N . ILE A 1 116 ? -1.188 4.809 2.851 1.00 15.09 114 ILE A N 1
ATOM 838 C CA . ILE A 1 116 ? -0.803 3.585 2.167 1.00 13.59 114 ILE A CA 1
ATOM 839 C C . ILE A 1 116 ? -1.504 3.532 0.816 1.00 15.70 114 ILE A C 1
ATOM 840 O O . ILE A 1 116 ? -0.878 3.312 -0.228 1.00 12.29 114 ILE A O 1
ATOM 845 N N . GLU A 1 117 ? -2.821 3.721 0.857 1.00 16.67 115 GLU A N 1
ATOM 846 C CA . GLU A 1 117 ? -3.641 3.673 -0.352 1.00 21.36 115 GLU A CA 1
ATOM 847 C C . GLU A 1 117 ? -3.203 4.732 -1.370 1.00 20.62 115 GLU A C 1
ATOM 848 O O . GLU A 1 117 ? -3.205 4.479 -2.575 1.00 19.88 115 GLU A O 1
ATOM 854 N N . ILE A 1 118 ? -2.818 5.916 -0.888 1.00 21.65 116 ILE A N 1
ATOM 855 C CA . ILE A 1 118 ? -2.371 6.990 -1.782 1.00 21.23 116 ILE A CA 1
ATOM 856 C C . ILE A 1 118 ? -1.007 6.638 -2.387 1.00 19.80 116 ILE A C 1
ATOM 857 O O . ILE A 1 118 ? -0.780 6.824 -3.593 1.00 18.62 116 ILE A O 1
ATOM 862 N N . HIS A 1 119 ? -0.103 6.124 -1.554 1.00 17.27 117 HIS A N 1
ATOM 863 C CA . HIS A 1 119 ? 1.223 5.724 -2.045 1.00 19.30 117 HIS A CA 1
ATOM 864 C C . HIS A 1 119 ? 1.115 4.588 -3.070 1.00 18.51 117 HIS A C 1
ATOM 865 O O . HIS A 1 119 ? 1.806 4.599 -4.078 1.00 19.00 117 HIS A O 1
ATOM 872 N N . LEU A 1 120 ? 0.249 3.608 -2.827 1.00 20.42 118 LEU A N 1
ATOM 873 C CA . LEU A 1 120 ? 0.112 2.517 -3.798 1.00 22.57 118 LEU A CA 1
ATOM 874 C C . LEU A 1 120 ? -0.564 3.038 -5.076 1.00 24.37 118 LEU A C 1
ATOM 875 O O . LEU A 1 120 ? -0.204 2.644 -6.190 1.00 26.11 118 LEU A O 1
ATOM 880 N N . ARG A 1 121 ? -1.524 3.946 -4.910 1.00 26.20 119 ARG A N 1
ATOM 881 C CA . ARG A 1 121 ? -2.227 4.534 -6.047 1.00 27.97 119 ARG A CA 1
ATOM 882 C C . ARG A 1 121 ? -1.231 5.287 -6.933 1.00 28.47 119 ARG A C 1
ATOM 883 O O . ARG A 1 121 ? -1.313 5.240 -8.162 1.00 29.58 119 ARG A O 1
ATOM 891 N N . THR A 1 122 ? -0.303 6.002 -6.301 1.00 28.58 120 THR A N 1
ATOM 892 C CA . THR A 1 122 ? 0.726 6.745 -7.031 1.00 27.43 120 THR A CA 1
ATOM 893 C C . THR A 1 122 ? 1.632 5.736 -7.719 1.00 27.40 120 THR A C 1
ATOM 894 O O . THR A 1 122 ? 2.089 5.954 -8.840 1.00 24.96 120 THR A O 1
ATOM 898 N N . GLN A 1 123 ? 1.872 4.622 -7.035 1.00 29.65 121 GLN A N 1
ATOM 899 C CA . GLN A 1 123 ? 2.700 3.548 -7.573 1.00 30.41 121 GLN A CA 1
ATOM 900 C C . GLN A 1 123 ? 2.068 2.999 -8.853 1.00 31.33 121 GLN A C 1
ATOM 901 O O . GLN A 1 123 ? 2.762 2.707 -9.822 1.00 32.39 121 GLN A O 1
ATOM 907 N N . ASN A 1 124 ? 0.746 2.854 -8.835 1.00 33.77 122 ASN A N 1
ATOM 908 C CA . ASN A 1 124 ? -0.015 2.362 -9.984 1.00 35.10 122 ASN A CA 1
ATOM 909 C C . ASN A 1 124 ? -0.004 3.413 -11.088 1.00 35.96 122 ASN A C 1
ATOM 910 O O . ASN A 1 124 ? 0.144 3.098 -12.271 1.00 33.20 122 ASN A O 1
ATOM 915 N N . TYR A 1 125 ? -0.175 4.666 -10.677 1.00 36.58 123 TYR A N 1
ATOM 916 C CA . TYR A 1 125 ? -0.166 5.804 -11.589 1.00 37.45 123 TYR A CA 1
ATOM 917 C C . TYR A 1 125 ? 1.073 5.738 -12.477 1.00 37.68 123 TYR A C 1
ATOM 918 O O . TYR A 1 125 ? 0.984 5.877 -13.699 1.00 37.80 123 TYR A O 1
ATOM 927 N N . TYR A 1 126 ? 2.230 5.532 -11.857 1.00 37.69 124 TYR A N 1
ATOM 928 C CA . TYR A 1 126 ? 3.483 5.453 -12.602 1.00 39.44 124 TYR A CA 1
ATOM 929 C C . TYR A 1 126 ? 3.622 4.141 -13.356 1.00 41.95 124 TYR A C 1
ATOM 930 O O . TYR A 1 126 ? 4.317 4.076 -14.366 1.00 42.49 124 TYR A O 1
ATOM 939 N N . SER A 1 127 ? 2.961 3.097 -12.864 1.00 44.46 125 SER A N 1
ATOM 940 C CA . SER A 1 127 ? 3.010 1.799 -13.525 1.00 47.37 125 SER A CA 1
ATOM 941 C C . SER A 1 127 ? 2.240 1.889 -14.831 1.00 48.74 125 SER A C 1
ATOM 942 O O . SER A 1 127 ? 2.712 1.440 -15.876 1.00 48.55 125 SER A O 1
ATOM 945 N N . ASP A 1 128 ? 1.045 2.471 -14.756 1.00 50.21 126 ASP A N 1
ATOM 946 C CA . ASP A 1 128 ? 0.187 2.623 -15.922 1.00 51.06 126 ASP A CA 1
ATOM 947 C C . ASP A 1 128 ? 0.817 3.587 -16.911 1.00 52.48 126 ASP A C 1
ATOM 948 O O . ASP A 1 128 ? 0.514 3.559 -18.103 1.00 52.22 126 ASP A O 1
ATOM 953 N N . LEU A 1 129 ? 1.699 4.441 -16.404 1.00 54.29 127 LEU A N 1
ATOM 954 C CA . LEU A 1 129 ? 2.385 5.423 -17.235 1.00 55.32 127 LEU A CA 1
ATOM 955 C C . LEU A 1 129 ? 3.483 4.729 -18.046 1.00 55.91 127 LEU A C 1
ATOM 956 O O . LEU A 1 129 ? 4.426 5.423 -18.474 1.00 56.51 127 LEU A O 1
ATOM 961 N N . LEU B 1 3 ? 13.367 -3.745 50.588 1.00 33.43 1 LEU B N 1
ATOM 962 C CA . LEU B 1 3 ? 12.875 -4.356 49.311 1.00 34.56 1 LEU B CA 1
ATOM 963 C C . LEU B 1 3 ? 13.963 -4.901 48.405 1.00 34.20 1 LEU B C 1
ATOM 964 O O . LEU B 1 3 ? 14.915 -4.211 48.050 1.00 34.47 1 LEU B O 1
ATOM 969 N N . LYS B 1 4 ? 13.799 -6.155 48.023 1.00 32.49 2 LYS B N 1
ATOM 970 C CA . LYS B 1 4 ? 14.745 -6.804 47.132 1.00 31.63 2 LYS B CA 1
ATOM 971 C C . LYS B 1 4 ? 14.592 -6.222 45.730 1.00 30.57 2 LYS B C 1
ATOM 972 O O . LYS B 1 4 ? 13.481 -5.899 45.280 1.00 29.32 2 LYS B O 1
ATOM 978 N N . LYS B 1 5 ? 15.720 -6.067 45.053 1.00 30.34 3 LYS B N 1
ATOM 979 C CA . LYS B 1 5 ? 15.727 -5.521 43.709 1.00 29.55 3 LYS B CA 1
ATOM 980 C C . LYS B 1 5 ? 15.803 -6.647 42.682 1.00 28.54 3 LYS B C 1
ATOM 981 O O . LYS B 1 5 ? 16.594 -7.581 42.824 1.00 27.40 3 LYS B O 1
ATOM 987 N N . ILE B 1 6 ? 14.951 -6.568 41.665 1.00 27.71 4 ILE B N 1
ATOM 988 C CA . ILE B 1 6 ? 14.943 -7.557 40.596 1.00 26.26 4 ILE B CA 1
ATOM 989 C C . ILE B 1 6 ? 15.109 -6.798 39.292 1.00 26.01 4 ILE B C 1
ATOM 990 O O . ILE B 1 6 ? 14.438 -5.794 39.054 1.00 25.00 4 ILE B O 1
ATOM 995 N N . LEU B 1 7 ? 16.023 -7.272 38.461 1.00 24.10 5 LEU B N 1
ATOM 996 C CA . LEU B 1 7 ? 16.270 -6.649 37.178 1.00 23.27 5 LEU B CA 1
ATOM 997 C C . LEU B 1 7 ? 15.640 -7.538 36.118 1.00 23.58 5 LEU B C 1
ATOM 998 O O . LEU B 1 7 ? 15.891 -8.742 36.077 1.00 22.30 5 LEU B O 1
ATOM 1003 N N . ILE B 1 8 ? 14.805 -6.944 35.277 1.00 22.50 6 ILE B N 1
ATOM 1004 C CA . ILE B 1 8 ? 14.166 -7.684 34.200 1.00 23.12 6 ILE B CA 1
ATOM 1005 C C . ILE B 1 8 ? 14.875 -7.324 32.897 1.00 22.40 6 ILE B C 1
ATOM 1006 O O . ILE B 1 8 ? 15.069 -6.154 32.593 1.00 25.54 6 ILE B O 1
ATOM 1011 N N . ILE B 1 9 ? 15.266 -8.330 32.132 1.00 23.71 7 ILE B N 1
ATOM 1012 C CA . ILE B 1 9 ? 15.943 -8.104 30.855 1.00 24.37 7 ILE B CA 1
ATOM 1013 C C . ILE B 1 9 ? 15.063 -8.716 29.789 1.00 23.74 7 ILE B C 1
ATOM 1014 O O . ILE B 1 9 ? 15.050 -9.930 29.624 1.00 23.98 7 ILE B O 1
ATOM 1019 N N . ASP B 1 10 ? 14.321 -7.883 29.071 1.00 26.93 8 ASP B N 1
ATOM 1020 C CA . ASP B 1 10 ? 13.413 -8.381 28.040 1.00 27.17 8 ASP B CA 1
ATOM 1021 C C . ASP B 1 10 ? 13.224 -7.345 26.928 1.00 27.90 8 ASP B C 1
ATOM 1022 O O . ASP B 1 10 ? 12.851 -6.200 27.182 1.00 27.19 8 ASP B O 1
ATOM 1027 N N . GLN B 1 11 ? 13.498 -7.764 25.696 1.00 29.91 9 GLN B N 1
ATOM 1028 C CA . GLN B 1 11 ? 13.386 -6.899 24.526 1.00 31.01 9 GLN B CA 1
ATOM 1029 C C . GLN B 1 11 ? 11.942 -6.501 24.270 1.00 28.24 9 GLN B C 1
ATOM 1030 O O . GLN B 1 11 ? 11.661 -5.398 23.836 1.00 26.25 9 GLN B O 1
ATOM 1036 N N . GLN B 1 12 ? 11.030 -7.420 24.535 1.00 28.62 10 GLN B N 1
ATOM 1037 C CA . GLN B 1 12 ? 9.616 -7.174 24.315 1.00 27.53 10 GLN B CA 1
ATOM 1038 C C . GLN B 1 12 ? 9.004 -6.266 25.386 1.00 28.34 10 GLN B C 1
ATOM 1039 O O . GLN B 1 12 ? 8.894 -6.645 26.560 1.00 25.83 10 GLN B O 1
ATOM 1045 N N . ASP B 1 13 ? 8.611 -5.058 24.974 1.00 28.24 11 ASP B N 1
ATOM 1046 C CA . ASP B 1 13 ? 8.034 -4.081 25.899 1.00 28.94 11 ASP B CA 1
ATOM 1047 C C . ASP B 1 13 ? 6.791 -4.595 26.628 1.00 28.65 11 ASP B C 1
ATOM 1048 O O . ASP B 1 13 ? 6.739 -4.588 27.860 1.00 29.43 11 ASP B O 1
ATOM 1053 N N . PHE B 1 14 ? 5.796 -5.038 25.868 1.00 28.35 12 PHE B N 1
ATOM 1054 C CA . PHE B 1 14 ? 4.548 -5.541 26.442 1.00 30.16 12 PHE B CA 1
ATOM 1055 C C . PHE B 1 14 ? 4.794 -6.615 27.500 1.00 30.22 12 PHE B C 1
ATOM 1056 O O . PHE B 1 14 ? 4.208 -6.596 28.578 1.00 31.74 12 PHE B O 1
ATOM 1064 N N . SER B 1 15 ? 5.659 -7.560 27.169 1.00 29.14 13 SER B N 1
ATOM 1065 C CA . SER B 1 15 ? 5.990 -8.652 28.065 1.00 29.60 13 SER B CA 1
ATOM 1066 C C . SER B 1 15 ? 6.770 -8.138 29.283 1.00 28.15 13 SER B C 1
ATOM 1067 O O . SER B 1 15 ? 6.541 -8.576 30.418 1.00 25.05 13 SER B O 1
ATOM 1070 N N . ARG B 1 16 ? 7.675 -7.192 29.035 1.00 27.46 14 ARG B N 1
ATOM 1071 C CA . ARG B 1 16 ? 8.509 -6.609 30.081 1.00 26.47 14 ARG B CA 1
ATOM 1072 C C . ARG B 1 16 ? 7.696 -5.796 31.080 1.00 27.56 14 ARG B C 1
ATOM 1073 O O . ARG B 1 16 ? 7.870 -5.937 32.295 1.00 26.31 14 ARG B O 1
ATOM 1081 N N . ILE B 1 17 ? 6.818 -4.939 30.567 1.00 28.40 15 ILE B N 1
ATOM 1082 C CA . ILE B 1 17 ? 5.977 -4.097 31.420 1.00 29.79 15 ILE B CA 1
ATOM 1083 C C . ILE B 1 17 ? 5.051 -4.991 32.235 1.00 30.47 15 ILE B C 1
ATOM 1084 O O . ILE B 1 17 ? 4.811 -4.758 33.419 1.00 30.30 15 ILE B O 1
ATOM 1089 N N . GLU B 1 18 ? 4.552 -6.027 31.576 1.00 32.70 16 GLU B N 1
ATOM 1090 C CA . GLU B 1 18 ? 3.655 -7.004 32.175 1.00 35.97 16 GLU B CA 1
ATOM 1091 C C . GLU B 1 18 ? 4.275 -7.677 33.406 1.00 35.39 16 GLU B C 1
ATOM 1092 O O . GLU B 1 18 ? 3.676 -7.716 34.480 1.00 35.28 16 GLU B O 1
ATOM 1098 N N . LEU B 1 19 ? 5.473 -8.221 33.233 1.00 34.85 17 LEU B N 1
ATOM 1099 C CA . LEU B 1 19 ? 6.155 -8.904 34.318 1.00 33.96 17 LEU B CA 1
ATOM 1100 C C . LEU B 1 19 ? 6.516 -7.906 35.400 1.00 33.68 17 LEU B C 1
ATOM 1101 O O . LEU B 1 19 ? 6.526 -8.229 36.590 1.00 31.58 17 LEU B O 1
ATOM 1106 N N . LYS B 1 20 ? 6.818 -6.687 34.971 1.00 33.50 18 LYS B N 1
ATOM 1107 C CA . LYS B 1 20 ? 7.171 -5.625 35.895 1.00 34.41 18 LYS B CA 1
ATOM 1108 C C . LYS B 1 20 ? 5.965 -5.269 36.773 1.00 35.42 18 LYS B C 1
ATOM 1109 O O . LYS B 1 20 ? 6.063 -5.253 38.000 1.00 32.91 18 LYS B O 1
ATOM 1115 N N . ASN B 1 21 ? 4.825 -4.991 36.148 1.00 35.86 19 ASN B N 1
ATOM 1116 C CA . ASN B 1 21 ? 3.638 -4.637 36.919 1.00 38.15 19 ASN B CA 1
ATOM 1117 C C . ASN B 1 21 ? 3.255 -5.752 37.876 1.00 38.14 19 ASN B C 1
ATOM 1118 O O . ASN B 1 21 ? 2.670 -5.507 38.928 1.00 39.37 19 ASN B O 1
ATOM 1123 N N . PHE B 1 22 ? 3.594 -6.981 37.518 1.00 37.90 20 PHE B N 1
ATOM 1124 C CA . PHE B 1 22 ? 3.276 -8.103 38.379 1.00 38.01 20 PHE B CA 1
ATOM 1125 C C . PHE B 1 22 ? 4.151 -8.105 39.636 1.00 37.82 20 PHE B C 1
ATOM 1126 O O . PHE B 1 22 ? 3.657 -8.321 40.744 1.00 39.86 20 PHE B O 1
ATOM 1134 N N . LEU B 1 23 ? 5.446 -7.850 39.459 1.00 35.72 21 LEU B N 1
ATOM 1135 C CA . LEU B 1 23 ? 6.404 -7.849 40.561 1.00 33.64 21 LEU B CA 1
ATOM 1136 C C . LEU B 1 23 ? 6.488 -6.541 41.345 1.00 35.03 21 LEU B C 1
ATOM 1137 O O . LEU B 1 23 ? 7.083 -6.499 42.429 1.00 32.65 21 LEU B O 1
ATOM 1142 N N . ASP B 1 24 ? 5.910 -5.478 40.791 1.00 35.14 22 ASP B N 1
ATOM 1143 C CA . ASP B 1 24 ? 5.926 -4.164 41.427 1.00 38.44 22 ASP B CA 1
ATOM 1144 C C . ASP B 1 24 ? 5.362 -4.138 42.846 1.00 40.55 22 ASP B C 1
ATOM 1145 O O . ASP B 1 24 ? 5.834 -3.384 43.693 1.00 41.08 22 ASP B O 1
ATOM 1150 N N . SER B 1 25 ? 4.348 -4.956 43.101 1.00 42.47 23 SER B N 1
ATOM 1151 C CA . SER B 1 25 ? 3.709 -4.989 44.409 1.00 43.46 23 SER B CA 1
ATOM 1152 C C . SER B 1 25 ? 4.588 -5.480 45.550 1.00 42.88 23 SER B C 1
ATOM 1153 O O . SER B 1 25 ? 4.320 -5.166 46.709 1.00 44.17 23 SER B O 1
ATOM 1156 N N . GLU B 1 26 ? 5.636 -6.236 45.242 1.00 40.96 24 GLU B N 1
ATOM 1157 C CA . GLU B 1 26 ? 6.485 -6.761 46.300 1.00 39.63 24 GLU B CA 1
ATOM 1158 C C . GLU B 1 26 ? 7.982 -6.569 46.118 1.00 38.09 24 GLU B C 1
ATOM 1159 O O . GLU B 1 26 ? 8.758 -6.845 47.035 1.00 37.52 24 GLU B O 1
ATOM 1165 N N . TYR B 1 27 ? 8.399 -6.098 44.949 1.00 34.68 25 TYR B N 1
ATOM 1166 C CA . TYR B 1 27 ? 9.824 -5.905 44.709 1.00 33.17 25 TYR B CA 1
ATOM 1167 C C . TYR B 1 27 ? 10.143 -4.596 44.018 1.00 31.20 25 TYR B C 1
ATOM 1168 O O . TYR B 1 27 ? 9.274 -3.951 43.451 1.00 31.57 25 TYR B O 1
ATOM 1177 N N . LEU B 1 28 ? 11.408 -4.212 44.077 1.00 32.42 26 LEU B N 1
ATOM 1178 C CA . LEU B 1 28 ? 11.868 -3.000 43.418 1.00 30.53 26 LEU B CA 1
ATOM 1179 C C . LEU B 1 28 ? 12.311 -3.525 42.051 1.00 29.47 26 LEU B C 1
ATOM 1180 O O . LEU B 1 28 ? 13.344 -4.188 41.933 1.00 29.04 26 LEU B O 1
ATOM 1185 N N . VAL B 1 29 ? 11.511 -3.248 41.026 1.00 28.85 27 VAL B N 1
ATOM 1186 C CA . VAL B 1 29 ? 11.789 -3.736 39.679 1.00 27.86 27 VAL B CA 1
ATOM 1187 C C . VAL B 1 29 ? 12.521 -2.770 38.769 1.00 28.41 27 VAL B C 1
ATOM 1188 O O . VAL B 1 29 ? 12.109 -1.630 38.591 1.00 28.13 27 VAL B O 1
ATOM 1192 N N . ILE B 1 30 ? 13.607 -3.254 38.175 1.00 28.78 28 ILE B N 1
ATOM 1193 C CA . ILE B 1 30 ? 14.409 -2.454 37.258 1.00 28.43 28 ILE B CA 1
ATOM 1194 C C . ILE B 1 30 ? 14.238 -3.050 35.869 1.00 26.15 28 ILE B C 1
ATOM 1195 O O . ILE B 1 30 ? 14.091 -4.255 35.724 1.00 25.27 28 ILE B O 1
ATOM 1200 N N . GLU B 1 31 ? 14.262 -2.202 34.852 1.00 26.97 29 GLU B N 1
ATOM 1201 C CA . GLU B 1 31 ? 14.086 -2.659 33.477 1.00 28.64 29 GLU B CA 1
ATOM 1202 C C . GLU B 1 31 ? 15.287 -2.432 32.575 1.00 28.00 29 GLU B C 1
ATOM 1203 O O . GLU B 1 31 ? 15.983 -1.427 32.677 1.00 27.64 29 GLU B O 1
ATOM 1209 N N . SER B 1 32 ? 15.527 -3.389 31.692 1.00 29.05 30 SER B N 1
ATOM 1210 C CA . SER B 1 32 ? 16.588 -3.268 30.703 1.00 29.21 30 SER B CA 1
ATOM 1211 C C . SER B 1 32 ? 15.973 -3.967 29.492 1.00 29.98 30 SER B C 1
ATOM 1212 O O . SER B 1 32 ? 15.074 -4.792 29.648 1.00 27.17 30 SER B O 1
ATOM 1215 N N . LYS B 1 33 ? 16.427 -3.619 28.293 1.00 34.07 31 LYS B N 1
ATOM 1216 C CA . LYS B 1 33 ? 15.862 -4.187 27.068 1.00 37.71 31 LYS B CA 1
ATOM 1217 C C . LYS B 1 33 ? 16.871 -4.978 26.249 1.00 39.40 31 LYS B C 1
ATOM 1218 O O . LYS B 1 33 ? 16.510 -5.655 25.289 1.00 41.29 31 LYS B O 1
ATOM 1224 N N . ASN B 1 34 ? 18.137 -4.896 26.639 1.00 41.21 32 ASN B N 1
ATOM 1225 C CA . ASN B 1 34 ? 19.205 -5.597 25.944 1.00 42.12 32 ASN B CA 1
ATOM 1226 C C . ASN B 1 34 ? 20.420 -5.759 26.852 1.00 42.64 32 ASN B C 1
ATOM 1227 O O . ASN B 1 34 ? 20.401 -5.349 28.014 1.00 42.32 32 ASN B O 1
ATOM 1232 N N . GLU B 1 35 ? 21.475 -6.351 26.300 1.00 42.51 33 GLU B N 1
ATOM 1233 C CA . GLU B 1 35 ? 22.712 -6.605 27.029 1.00 42.92 33 GLU B CA 1
ATOM 1234 C C . GLU B 1 35 ? 23.407 -5.360 27.581 1.00 42.32 33 GLU B C 1
ATOM 1235 O O . GLU B 1 35 ? 23.696 -5.288 28.776 1.00 41.77 33 GLU B O 1
ATOM 1241 N N . LYS B 1 36 ? 23.679 -4.386 26.719 1.00 41.81 34 LYS B N 1
ATOM 1242 C CA . LYS B 1 36 ? 24.348 -3.163 27.153 1.00 41.94 34 LYS B CA 1
ATOM 1243 C C . LYS B 1 36 ? 23.611 -2.503 28.304 1.00 41.60 34 LYS B C 1
ATOM 1244 O O . LYS B 1 36 ? 24.221 -2.073 29.283 1.00 41.65 34 LYS B O 1
ATOM 1250 N N . GLU B 1 37 ? 22.293 -2.412 28.168 1.00 41.62 35 GLU B N 1
ATOM 1251 C CA . GLU B 1 37 ? 21.454 -1.797 29.187 1.00 40.75 35 GLU B CA 1
ATOM 1252 C C . GLU B 1 37 ? 21.504 -2.611 30.469 1.00 38.87 35 GLU B C 1
ATOM 1253 O O . GLU B 1 37 ? 21.734 -2.068 31.549 1.00 38.82 35 GLU B O 1
ATOM 1259 N N . ALA B 1 38 ? 21.287 -3.916 30.339 1.00 37.85 36 ALA B N 1
ATOM 1260 C CA . ALA B 1 38 ? 21.305 -4.815 31.487 1.00 37.84 36 ALA B CA 1
ATOM 1261 C C . ALA B 1 38 ? 22.603 -4.666 32.279 1.00 38.85 36 ALA B C 1
ATOM 1262 O O . ALA B 1 38 ? 22.584 -4.580 33.509 1.00 38.73 36 ALA B O 1
ATOM 1264 N N . LEU B 1 39 ? 23.728 -4.633 31.574 1.00 40.01 37 LEU B N 1
ATOM 1265 C CA . LEU B 1 39 ? 25.025 -4.486 32.228 1.00 41.18 37 LEU B CA 1
ATOM 1266 C C . LEU B 1 39 ? 25.124 -3.155 32.951 1.00 41.56 37 LEU B C 1
ATOM 1267 O O . LEU B 1 39 ? 25.753 -3.058 34.002 1.00 42.20 37 LEU B O 1
ATOM 1272 N N . GLU B 1 40 ? 24.507 -2.126 32.387 1.00 42.94 38 GLU B N 1
ATOM 1273 C CA . GLU B 1 40 ? 24.542 -0.815 33.017 1.00 44.53 38 GLU B CA 1
ATOM 1274 C C . GLU B 1 40 ? 23.716 -0.821 34.299 1.00 44.40 38 GLU B C 1
ATOM 1275 O O . GLU B 1 40 ? 24.173 -0.353 35.340 1.00 44.15 38 GLU B O 1
ATOM 1281 N N . GLN B 1 41 ? 22.502 -1.358 34.221 1.00 43.54 39 GLN B N 1
ATOM 1282 C CA . GLN B 1 41 ? 21.628 -1.418 35.386 1.00 43.31 39 GLN B CA 1
ATOM 1283 C C . GLN B 1 41 ? 22.254 -2.200 36.531 1.00 43.33 39 GLN B C 1
ATOM 1284 O O . GLN B 1 41 ? 22.188 -1.787 37.686 1.00 42.50 39 GLN B O 1
ATOM 1290 N N . ILE B 1 42 ? 22.862 -3.334 36.207 1.00 43.80 40 ILE B N 1
ATOM 1291 C CA . ILE B 1 42 ? 23.494 -4.159 37.222 1.00 44.84 40 ILE B CA 1
ATOM 1292 C C . ILE B 1 42 ? 24.572 -3.365 37.951 1.00 46.90 40 ILE B C 1
ATOM 1293 O O . ILE B 1 42 ? 24.661 -3.405 39.176 1.00 47.31 40 ILE B O 1
ATOM 1298 N N . ASP B 1 43 ? 25.374 -2.635 37.184 1.00 49.23 41 ASP B N 1
ATOM 1299 C CA . ASP B 1 43 ? 26.463 -1.829 37.723 1.00 51.56 41 ASP B CA 1
ATOM 1300 C C . ASP B 1 43 ? 26.037 -0.665 38.611 1.00 52.01 41 ASP B C 1
ATOM 1301 O O . ASP B 1 43 ? 26.749 -0.312 39.553 1.00 52.65 41 ASP B O 1
ATOM 1306 N N . HIS B 1 44 ? 24.888 -0.066 38.320 1.00 51.54 42 HIS B N 1
ATOM 1307 C CA . HIS B 1 44 ? 24.436 1.071 39.110 1.00 51.51 42 HIS B CA 1
ATOM 1308 C C . HIS B 1 44 ? 23.446 0.720 40.216 1.00 50.09 42 HIS B C 1
ATOM 1309 O O . HIS B 1 44 ? 23.319 1.457 41.193 1.00 50.03 42 HIS B O 1
ATOM 1316 N N . HIS B 1 45 ? 22.755 -0.405 40.079 1.00 47.94 43 HIS B N 1
ATOM 1317 C CA . HIS B 1 45 ? 21.763 -0.778 41.077 1.00 46.17 43 HIS B CA 1
ATOM 1318 C C . HIS B 1 45 ? 21.983 -2.105 41.799 1.00 44.48 43 HIS B C 1
ATOM 1319 O O . HIS B 1 45 ? 21.280 -2.410 42.767 1.00 43.90 43 HIS B O 1
ATOM 1326 N N . HIS B 1 46 ? 22.959 -2.883 41.340 1.00 42.07 44 HIS B N 1
ATOM 1327 C CA . HIS B 1 46 ? 23.264 -4.181 41.943 1.00 39.98 44 HIS B CA 1
ATOM 1328 C C . HIS B 1 46 ? 22.001 -4.922 42.374 1.00 37.36 44 HIS B C 1
ATOM 1329 O O . HIS B 1 46 ? 21.724 -5.056 43.570 1.00 35.30 44 HIS B O 1
ATOM 1336 N N . PRO B 1 47 ? 21.214 -5.411 41.403 1.00 34.51 45 PRO B N 1
ATOM 1337 C CA . PRO B 1 47 ? 19.990 -6.132 41.755 1.00 32.51 45 PRO B CA 1
ATOM 1338 C C . PRO B 1 47 ? 20.304 -7.395 42.556 1.00 31.07 45 PRO B C 1
ATOM 1339 O O . PRO B 1 47 ? 21.444 -7.870 42.575 1.00 29.65 45 PRO B O 1
ATOM 1343 N N . ASP B 1 48 ? 19.289 -7.938 43.213 1.00 29.24 46 ASP B N 1
ATOM 1344 C CA . ASP B 1 48 ? 19.467 -9.145 44.012 1.00 29.68 46 ASP B CA 1
ATOM 1345 C C . ASP B 1 48 ? 19.099 -10.386 43.221 1.00 28.20 46 ASP B C 1
ATOM 1346 O O . ASP B 1 48 ? 19.382 -11.513 43.629 1.00 27.10 46 ASP B O 1
ATOM 1351 N N . LEU B 1 49 ? 18.467 -10.170 42.076 1.00 27.10 47 LEU B N 1
ATOM 1352 C CA . LEU B 1 49 ? 18.050 -11.273 41.227 1.00 25.58 47 LEU B CA 1
ATOM 1353 C C . LEU B 1 49 ? 17.763 -10.725 39.832 1.00 24.50 47 LEU B C 1
ATOM 1354 O O . LEU B 1 49 ? 17.318 -9.584 39.679 1.00 22.00 47 LEU B O 1
ATOM 1359 N N . VAL B 1 50 ? 18.045 -11.547 38.826 1.00 22.95 48 VAL B N 1
ATOM 1360 C CA . VAL B 1 50 ? 17.869 -11.172 37.439 1.00 23.47 48 VAL B CA 1
ATOM 1361 C C . VAL B 1 50 ? 16.995 -12.152 36.681 1.00 24.05 48 VAL B C 1
ATOM 1362 O O . VAL B 1 50 ? 17.224 -13.368 36.721 1.00 24.34 48 VAL B O 1
ATOM 1366 N N . ILE B 1 51 ? 15.986 -11.611 36.008 1.00 23.39 49 ILE B N 1
ATOM 1367 C CA . ILE B 1 51 ? 15.082 -12.405 35.196 1.00 24.80 49 ILE B CA 1
ATOM 1368 C C . ILE B 1 51 ? 15.4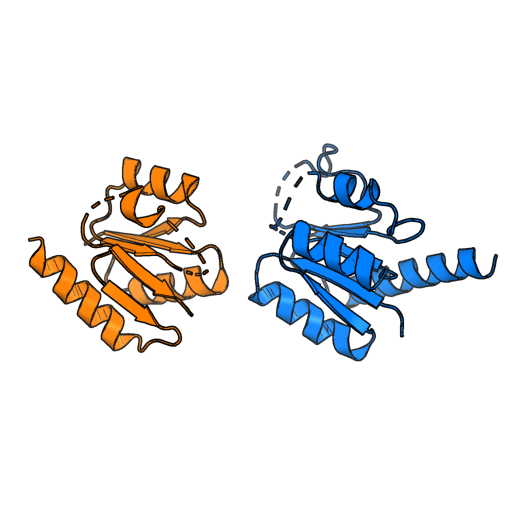05 -12.031 33.752 1.00 26.82 49 ILE B C 1
ATOM 1369 O O . ILE B 1 51 ? 15.220 -10.877 33.332 1.00 25.43 49 ILE B O 1
ATOM 1374 N N . LEU B 1 52 ? 15.901 -13.014 33.006 1.00 28.12 50 LEU B N 1
ATOM 1375 C CA . LEU B 1 52 ? 16.311 -12.818 31.615 1.00 30.55 50 LEU B CA 1
ATOM 1376 C C . LEU B 1 52 ? 15.487 -13.594 30.585 1.00 30.53 50 LEU B C 1
ATOM 1377 O O . LEU B 1 52 ? 15.435 -14.819 30.601 1.00 29.70 50 LEU B O 1
ATOM 1382 N N . ASP B 1 53 ? 14.852 -12.862 29.678 1.00 32.30 51 ASP B N 1
ATOM 1383 C CA . ASP B 1 53 ? 14.055 -13.483 28.637 1.00 35.09 51 ASP B CA 1
ATOM 1384 C C . ASP B 1 53 ? 15.021 -13.805 27.517 1.00 36.43 51 ASP B C 1
ATOM 1385 O O . ASP B 1 53 ? 15.757 -12.954 27.041 1.00 34.36 51 ASP B O 1
ATOM 1398 N N . ASP B 1 55 ? 14.403 -14.689 24.379 1.00 48.92 53 ASP B N 1
ATOM 1399 C CA . ASP B 1 55 ? 13.992 -14.455 23.012 1.00 50.12 53 ASP B CA 1
ATOM 1400 C C . ASP B 1 55 ? 14.461 -13.100 22.502 1.00 49.35 53 ASP B C 1
ATOM 1401 O O . ASP B 1 55 ? 15.456 -12.564 22.990 1.00 49.27 53 ASP B O 1
ATOM 1406 N N . ASN B 1 63 ? 25.823 -17.887 26.618 1.00 64.40 61 ASN B N 1
ATOM 1407 C CA . ASN B 1 63 ? 26.875 -16.877 26.553 1.00 63.98 61 ASN B CA 1
ATOM 1408 C C . ASN B 1 63 ? 26.483 -15.659 27.377 1.00 63.30 61 ASN B C 1
ATOM 1409 O O . ASN B 1 63 ? 27.193 -15.262 28.304 1.00 63.08 61 ASN B O 1
ATOM 1414 N 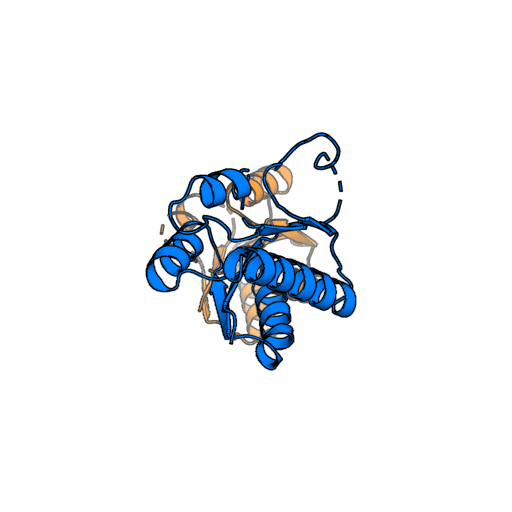N . LEU B 1 64 ? 25.347 -15.066 27.026 1.00 61.95 62 LEU B N 1
ATOM 1415 C CA . LEU B 1 64 ? 24.850 -13.895 27.732 1.00 60.49 62 LEU B CA 1
ATOM 1416 C C . LEU B 1 64 ? 24.763 -14.193 29.228 1.00 59.95 62 LEU B C 1
ATOM 1417 O O . LEU B 1 64 ? 25.066 -13.334 30.056 1.00 58.84 62 LEU B O 1
ATOM 1422 N N . CYS B 1 65 ? 24.355 -15.416 29.560 1.00 59.48 63 CYS B N 1
ATOM 1423 C CA . CYS B 1 65 ? 24.234 -15.849 30.950 1.00 59.59 63 CYS B CA 1
ATOM 1424 C C . CYS B 1 65 ? 25.579 -15.782 31.661 1.00 60.47 63 CYS B C 1
ATOM 1425 O O . CYS B 1 65 ? 25.701 -15.180 32.728 1.00 59.80 63 CYS B O 1
ATOM 1428 N N . LEU B 1 66 ? 26.584 -16.421 31.073 1.00 62.06 64 LEU B N 1
ATOM 1429 C CA . LEU B 1 66 ? 27.918 -16.414 31.650 1.00 63.55 64 LEU B CA 1
ATOM 1430 C C . LEU B 1 66 ? 28.406 -14.977 31.667 1.00 64.17 64 LEU B C 1
ATOM 1431 O O . LEU B 1 66 ? 29.035 -14.532 32.628 1.00 64.02 64 LEU B O 1
ATOM 1436 N N . LYS B 1 67 ? 28.094 -14.258 30.594 1.00 65.05 65 LYS B N 1
ATOM 1437 C CA . LYS B 1 67 ? 28.476 -12.859 30.444 1.00 66.35 65 LYS B CA 1
ATOM 1438 C C . LYS B 1 67 ? 28.342 -12.101 31.764 1.00 66.99 65 LYS B C 1
ATOM 1439 O O . LYS B 1 67 ? 29.119 -11.188 32.043 1.00 67.10 65 LYS B O 1
ATOM 1445 N N . LEU B 1 68 ? 27.354 -12.478 32.573 1.00 67.76 66 LEU B N 1
ATOM 1446 C CA . LEU B 1 68 ? 27.152 -11.833 33.865 1.00 68.10 66 LEU B CA 1
ATOM 1447 C C . LEU B 1 68 ? 28.148 -12.397 34.873 1.00 68.42 66 LEU B C 1
ATOM 1448 O O . LEU B 1 68 ? 28.360 -13.611 34.940 1.00 68.79 66 LEU B O 1
ATOM 1453 N N . VAL B 1 77 ? 23.790 -13.803 43.387 1.00 34.92 75 VAL B N 1
ATOM 1454 C CA . VAL B 1 77 ? 22.713 -13.264 42.554 1.00 35.15 75 VAL B CA 1
ATOM 1455 C C . VAL B 1 77 ? 22.211 -14.289 41.541 1.00 33.14 75 VAL B C 1
ATOM 1456 O O . VAL B 1 77 ? 22.869 -14.581 40.543 1.00 32.86 75 VAL B O 1
ATOM 1460 N N . PRO B 1 78 ? 21.022 -14.847 41.791 1.00 31.97 76 PRO B N 1
ATOM 1461 C CA . PRO B 1 78 ? 20.413 -15.846 40.915 1.00 31.49 76 PRO B CA 1
ATOM 1462 C C . PRO B 1 78 ? 19.904 -15.280 39.588 1.00 32.39 76 PRO B C 1
ATOM 1463 O O . PRO B 1 78 ? 19.364 -14.173 39.538 1.00 31.36 76 PRO B O 1
ATOM 1467 N N . LEU B 1 79 ? 20.085 -16.058 38.521 1.00 32.02 77 LEU B N 1
ATOM 1468 C CA . LEU B 1 79 ? 19.659 -15.676 37.173 1.00 32.43 77 LEU B CA 1
ATOM 1469 C C . LEU B 1 79 ? 18.553 -16.637 36.731 1.00 31.39 77 LEU B C 1
ATOM 1470 O O . LEU B 1 79 ? 18.791 -17.836 36.589 1.00 31.44 77 LEU B O 1
ATOM 1475 N N . ILE B 1 80 ? 17.345 -16.121 36.533 1.00 30.12 78 ILE B N 1
ATOM 1476 C CA . ILE B 1 80 ? 16.235 -16.960 36.095 1.00 30.97 78 ILE B CA 1
ATOM 1477 C C . ILE B 1 80 ? 15.988 -16.744 34.610 1.00 32.05 78 ILE B C 1
ATOM 1478 O O . ILE B 1 80 ? 15.768 -15.621 34.165 1.00 32.43 78 ILE B O 1
ATOM 1483 N N . LEU B 1 81 ? 16.033 -17.827 33.844 1.00 34.81 79 LEU B N 1
ATOM 1484 C CA . LEU B 1 81 ? 15.823 -17.751 32.406 1.00 36.50 79 LEU B CA 1
ATOM 1485 C C . LEU B 1 81 ? 14.403 -18.089 32.001 1.00 36.73 79 LEU B C 1
ATOM 1486 O O . LEU B 1 81 ? 13.813 -19.043 32.494 1.00 37.93 79 LEU B O 1
ATOM 1491 N N . LEU B 1 82 ? 13.861 -17.279 31.102 1.00 38.69 80 LEU B N 1
ATOM 1492 C CA . LEU B 1 82 ? 12.513 -17.464 30.582 1.00 39.07 80 LEU B CA 1
ATOM 1493 C C . LEU B 1 82 ? 12.671 -17.685 29.087 1.00 41.30 80 LEU B C 1
ATOM 1494 O O . LEU B 1 82 ? 13.360 -16.915 28.413 1.00 41.84 80 LEU B O 1
ATOM 1499 N N . PH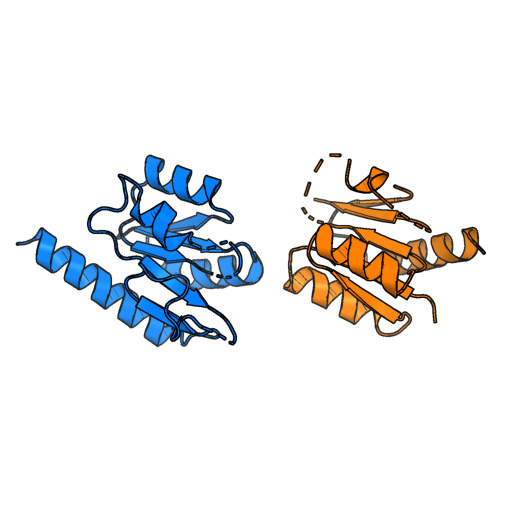E B 1 83 ? 12.048 -18.733 28.565 1.00 42.60 81 PHE B N 1
ATOM 1500 C CA . PHE B 1 83 ? 12.157 -19.019 27.142 1.00 44.90 81 PHE B CA 1
ATOM 1501 C C . PHE B 1 83 ? 10.921 -19.695 26.574 1.00 44.67 81 PHE B C 1
ATOM 1502 O O . PHE B 1 83 ? 10.065 -20.181 27.313 1.00 44.25 81 PHE B O 1
ATOM 1510 N N . SER B 1 84 ? 10.847 -19.713 25.247 1.00 45.48 82 SER B N 1
ATOM 1511 C CA . SER B 1 84 ? 9.749 -20.337 24.532 1.00 45.11 82 SER B CA 1
ATOM 1512 C C . SER B 1 84 ? 10.094 -21.805 24.313 1.00 45.63 82 SER B C 1
ATOM 1513 O O . SER B 1 84 ? 9.299 -22.693 24.620 1.00 47.73 82 SER B O 1
ATOM 1516 N N . ALA B 1 99 ? 22.970 -20.260 34.715 1.00 33.96 97 ALA B N 1
ATOM 1517 C CA . ALA B 1 99 ? 21.622 -19.848 35.089 1.00 35.76 97 ALA B CA 1
ATOM 1518 C C . ALA B 1 99 ? 21.106 -20.710 36.226 1.00 35.65 97 ALA B C 1
ATOM 1519 O O . ALA B 1 99 ? 21.211 -21.932 36.195 1.00 36.60 97 ALA B O 1
ATOM 1521 N N . ASP B 1 100 ? 20.545 -20.067 37.237 1.00 35.82 98 ASP B N 1
ATOM 1522 C CA . ASP B 1 100 ? 20.042 -20.791 38.383 1.00 35.75 98 ASP B CA 1
ATOM 1523 C C . ASP B 1 100 ? 18.682 -21.454 38.165 1.00 34.78 98 ASP B C 1
ATOM 1524 O O . ASP B 1 100 ? 18.348 -22.407 38.864 1.00 35.38 98 ASP B O 1
ATOM 1529 N N . ASP B 1 101 ? 17.896 -20.967 37.206 1.00 33.02 99 ASP B N 1
ATOM 1530 C CA . ASP B 1 101 ? 16.584 -21.568 36.955 1.00 33.40 99 ASP B CA 1
ATOM 1531 C C . ASP B 1 101 ? 16.083 -21.330 35.526 1.00 34.68 99 ASP B C 1
ATOM 1532 O O . ASP B 1 101 ? 16.595 -20.475 34.806 1.00 32.68 99 ASP B O 1
ATOM 1537 N N . TYR B 1 102 ? 15.069 -22.098 35.140 1.00 38.12 100 TYR B N 1
ATOM 1538 C CA . TYR B 1 102 ? 14.474 -22.025 33.808 1.00 42.05 100 TYR B CA 1
ATOM 1539 C C . TYR B 1 102 ? 12.960 -22.140 33.913 1.00 43.39 100 TYR B C 1
ATOM 1540 O O . TYR B 1 102 ? 12.440 -22.904 34.724 1.00 43.76 100 TYR B O 1
ATOM 1549 N N . LEU B 1 103 ? 12.260 -21.364 33.096 1.00 45.26 101 LEU B N 1
ATOM 1550 C CA . LEU B 1 103 ? 10.802 -21.379 33.058 1.00 46.60 101 LEU B CA 1
ATOM 1551 C C . LEU B 1 103 ? 10.354 -21.232 31.611 1.00 47.29 101 LEU B C 1
ATOM 1552 O O . LEU B 1 103 ? 10.732 -20.280 30.930 1.00 48.15 101 LEU B O 1
ATOM 1557 N N . THR B 1 104 ? 9.555 -22.177 31.139 1.00 48.59 102 THR B N 1
ATOM 1558 C CA . THR B 1 104 ? 9.074 -22.133 29.765 1.00 49.68 102 THR B CA 1
ATOM 1559 C C . THR B 1 104 ? 7.789 -21.318 29.683 1.00 50.26 102 THR B C 1
ATOM 1560 O O . THR B 1 104 ? 6.893 -21.473 30.509 1.00 49.57 102 THR B O 1
ATOM 1564 N N . LYS B 1 105 ? 7.708 -20.449 28.682 1.00 51.22 103 LYS B N 1
ATOM 1565 C CA . LYS B 1 105 ? 6.532 -19.610 28.485 1.00 52.57 103 LYS B CA 1
ATOM 1566 C C . LYS B 1 105 ? 5.484 -20.339 27.641 1.00 53.86 103 LYS B C 1
ATOM 1567 O O . LYS B 1 105 ? 5.821 -20.992 26.653 1.00 55.18 103 LYS B O 1
ATOM 1573 N N . PRO B 1 106 ? 4.197 -20.240 28.020 1.00 54.26 104 PRO B N 1
ATOM 1574 C CA . PRO B 1 106 ? 3.658 -19.498 29.166 1.00 54.47 104 PRO B CA 1
ATOM 1575 C C . PRO B 1 106 ? 4.037 -20.155 30.484 1.00 54.84 104 PRO B C 1
ATOM 1576 O O . PRO B 1 106 ? 4.273 -21.363 30.539 1.00 55.96 104 PRO B O 1
ATOM 1580 N N . PHE B 1 107 ? 4.078 -19.355 31.543 1.00 54.71 105 PHE B N 1
ATOM 1581 C CA . PHE B 1 107 ? 4.435 -19.850 32.865 1.00 54.70 105 PHE B CA 1
ATOM 1582 C C . PHE B 1 107 ? 3.487 -19.307 33.922 1.00 54.26 105 PHE B C 1
ATOM 1583 O O . PHE B 1 107 ? 3.053 -18.158 33.851 1.00 53.67 105 PHE B O 1
ATOM 1591 N N . ASN B 1 108 ? 3.178 -20.144 34.905 1.00 55.06 106 ASN B N 1
ATOM 1592 C CA . ASN B 1 108 ? 2.299 -19.758 36.000 1.00 55.58 106 ASN B CA 1
ATOM 1593 C C . ASN B 1 108 ? 2.965 -18.614 36.764 1.00 54.83 106 ASN B C 1
ATOM 1594 O O . ASN B 1 108 ? 4.140 -18.697 37.113 1.00 54.37 106 ASN B O 1
ATOM 1599 N N . ARG B 1 109 ? 2.218 -17.548 37.021 1.00 54.82 107 ARG B N 1
ATOM 1600 C CA . ARG B 1 109 ? 2.767 -16.407 37.738 1.00 55.57 107 ARG B CA 1
ATOM 1601 C C . ARG B 1 109 ? 3.082 -16.716 39.198 1.00 54.76 107 ARG B C 1
ATOM 1602 O O . ARG B 1 109 ? 4.128 -16.317 39.711 1.00 54.85 107 ARG B O 1
ATOM 1610 N N . ASN B 1 110 ? 2.184 -17.429 39.867 1.00 53.20 108 ASN B N 1
ATOM 1611 C CA . ASN B 1 110 ? 2.395 -17.780 41.267 1.00 52.13 108 ASN B CA 1
ATOM 1612 C C . ASN B 1 110 ? 3.658 -18.610 41.464 1.00 50.11 108 ASN B C 1
ATOM 1613 O O . ASN B 1 110 ? 4.360 -18.458 42.465 1.00 50.22 108 ASN B O 1
ATOM 1618 N N . ASP B 1 111 ? 3.954 -19.485 40.509 1.00 47.86 109 ASP B N 1
ATOM 1619 C CA . ASP B 1 11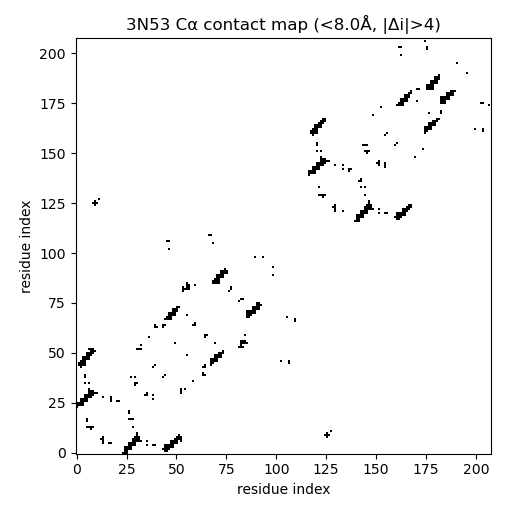1 ? 5.154 -20.309 40.602 1.00 45.52 109 ASP B CA 1
ATOM 1620 C C . ASP B 1 111 ? 6.386 -19.422 40.499 1.00 42.56 109 ASP B C 1
ATOM 1621 O O . ASP B 1 111 ? 7.392 -19.671 41.155 1.00 43.09 109 ASP B O 1
ATOM 1626 N N . LEU B 1 112 ? 6.298 -18.383 39.675 1.00 40.39 110 LEU B N 1
ATOM 1627 C CA . LEU B 1 112 ? 7.416 -17.464 39.497 1.00 38.44 110 LEU B CA 1
ATOM 1628 C C . LEU B 1 112 ? 7.701 -16.743 40.804 1.00 36.00 110 LEU B C 1
ATOM 1629 O O . LEU B 1 112 ? 8.848 -16.630 41.223 1.00 35.19 110 LEU B O 1
ATOM 1634 N N . LEU B 1 113 ? 6.649 -16.250 41.444 1.00 37.34 111 LEU B N 1
ATOM 1635 C CA . LEU B 1 113 ? 6.791 -15.553 42.716 1.00 37.34 111 LEU B CA 1
ATOM 1636 C C . LEU B 1 113 ? 7.414 -16.483 43.744 1.00 36.62 111 LEU B C 1
ATOM 1637 O O . LEU B 1 113 ? 8.170 -16.045 44.606 1.00 37.44 111 LEU B O 1
ATOM 1642 N N . SER B 1 114 ? 7.083 -17.767 43.647 1.00 36.98 112 SER B N 1
ATOM 1643 C CA . SER B 1 114 ? 7.602 -18.777 44.562 1.00 36.37 112 SER B CA 1
ATOM 1644 C C . SER B 1 114 ? 9.098 -18.985 44.352 1.00 36.03 112 SER B C 1
ATOM 1645 O O . SER B 1 114 ? 9.880 -18.935 45.305 1.00 35.56 112 SER B O 1
ATOM 1648 N N . ARG B 1 115 ? 9.493 -19.218 43.102 1.00 35.87 113 ARG B N 1
ATOM 1649 C CA . ARG B 1 115 ? 10.901 -19.428 42.781 1.00 35.65 113 ARG B CA 1
ATOM 1650 C C . ARG B 1 115 ? 11.717 -18.198 43.126 1.00 34.86 113 ARG B C 1
ATOM 1651 O O . ARG B 1 115 ? 12.844 -18.302 43.611 1.00 35.19 113 ARG B O 1
ATOM 1659 N N . ILE B 1 116 ? 11.152 -17.028 42.864 1.00 33.97 114 ILE B N 1
ATOM 1660 C CA . ILE B 1 116 ? 11.846 -15.796 43.186 1.00 33.83 114 ILE B CA 1
ATOM 1661 C C . ILE B 1 116 ? 12.073 -15.770 44.697 1.00 32.79 114 ILE B C 1
ATOM 1662 O O . ILE B 1 116 ? 13.202 -15.613 45.162 1.00 32.33 114 ILE B O 1
ATOM 1667 N N . GLU B 1 117 ? 11.003 -15.950 45.463 1.00 33.00 115 GLU B N 1
ATOM 1668 C CA . GLU B 1 117 ? 11.120 -15.961 46.921 1.00 35.35 115 GLU B CA 1
ATOM 1669 C C . GLU B 1 117 ? 12.176 -16.963 47.406 1.00 35.01 115 GLU B C 1
ATOM 1670 O O . GLU B 1 117 ? 13.064 -16.611 48.181 1.00 36.00 115 GLU B O 1
ATOM 1676 N N . ILE B 1 118 ? 12.081 -18.209 46.943 1.00 35.90 116 ILE B N 1
ATOM 1677 C CA . ILE B 1 118 ? 13.024 -19.250 47.351 1.00 34.92 116 ILE B CA 1
ATOM 1678 C C . ILE B 1 118 ? 14.452 -18.934 46.944 1.00 36.14 116 ILE B C 1
ATOM 1679 O O . ILE B 1 118 ? 15.379 -19.121 47.728 1.00 36.68 116 ILE B O 1
ATOM 1684 N N . HIS B 1 119 ? 14.633 -18.463 45.714 1.00 37.58 117 HIS B N 1
ATOM 1685 C CA . HIS B 1 119 ? 15.970 -18.127 45.227 1.00 38.23 117 HIS B CA 1
ATOM 1686 C C . HIS B 1 119 ? 16.635 -17.029 46.048 1.00 38.80 117 HIS B C 1
ATOM 1687 O O . HIS B 1 119 ? 17.840 -17.081 46.319 1.00 38.34 117 HIS B O 1
ATOM 1694 N N . LEU B 1 120 ? 15.856 -16.027 46.431 1.00 39.78 118 LEU B N 1
ATOM 1695 C CA . LEU B 1 120 ? 16.403 -14.927 47.212 1.00 42.58 118 LEU B CA 1
ATOM 1696 C C . LEU B 1 120 ? 16.841 -15.417 48.592 1.00 44.63 118 LEU B C 1
ATOM 1697 O O . LEU B 1 120 ? 17.994 -15.227 48.983 1.00 45.54 118 LEU B O 1
ATOM 1702 N N . ARG B 1 121 ? 15.933 -16.064 49.318 1.00 47.11 119 ARG B N 1
ATOM 1703 C CA . ARG B 1 121 ? 16.260 -16.583 50.647 1.00 49.12 119 ARG B CA 1
ATOM 1704 C C . ARG B 1 121 ? 17.600 -17.294 50.601 1.00 50.77 119 ARG B C 1
ATOM 1705 O O . ARG B 1 121 ? 18.504 -17.016 51.387 1.00 51.18 119 ARG B O 1
ATOM 1713 N N . THR B 1 122 ? 17.695 -18.238 49.672 1.00 52.57 120 THR B N 1
ATOM 1714 C CA . THR B 1 122 ? 18.889 -19.047 49.491 1.00 54.61 120 THR B CA 1
ATOM 1715 C C . THR B 1 122 ? 20.206 -18.283 49.517 1.00 55.97 120 THR B C 1
ATOM 1716 O O . THR B 1 122 ? 21.172 -18.747 50.119 1.00 56.80 120 THR B O 1
ATOM 1720 N N . GLN B 1 123 ? 20.270 -17.123 48.876 1.00 57.76 121 GLN B N 1
ATOM 1721 C CA . GLN B 1 123 ? 21.531 -16.394 48.883 1.00 59.34 121 GLN B CA 1
ATOM 1722 C C . GLN B 1 123 ? 21.721 -15.575 50.160 1.00 59.71 121 GLN B C 1
ATOM 1723 O O . GLN B 1 123 ? 22.786 -14.991 50.366 1.00 59.83 121 GLN B O 1
ATOM 1729 N N . ASN B 1 124 ? 20.699 -15.524 51.014 1.00 60.33 122 ASN B N 1
ATOM 1730 C CA . ASN B 1 124 ? 20.823 -14.788 52.274 1.00 61.06 122 ASN B CA 1
ATOM 1731 C C . ASN B 1 124 ? 21.847 -15.512 53.152 1.00 60.94 122 ASN B C 1
ATOM 1732 O O . ASN B 1 124 ? 22.770 -14.839 53.660 1.00 60.40 122 ASN B O 1
#